Protein AF-A0A7S1TSF3-F1 (afdb_monomer)

pLDDT: mean 77.18, std 19.56, range [30.84, 97.25]

Nearest PDB structures (foldseek):
  5ao0-assembly1_A-2  TM=9.871E-01  e=3.836E-06  Homo sapiens
  5yhw-assembly2_C  TM=8.755E-01  e=1.649E-06  Sus scrofa
  5ao0-assembly1_B-2  TM=8.383E-01  e=2.959E-06  Homo sapiens
  4zwg-assembly2_D  TM=8.547E-01  e=5.308E-06  Homo sapiens
  8tdv-assembly1_A  TM=7.527E-01  e=4.094E-06  Homo sapiens

Solvent-accessible surface area (backbone atoms only — not comparable to full-atom values): 11912 Å² total; per-residue (Å²): 103,73,67,56,24,50,60,56,31,25,87,79,46,73,37,64,23,64,96,72,45,66,30,35,66,85,49,19,84,83,29,71,54,17,36,72,71,60,57,77,71,53,56,63,54,40,45,69,44,83,51,78,79,35,40,69,20,10,56,54,48,56,26,54,87,70,64,62,59,86,79,87,88,79,87,82,92,66,54,71,72,60,49,73,72,57,52,70,70,57,53,52,51,53,49,50,51,52,48,62,71,45,28,42,101,85,32,39,69,45,83,89,71,85,81,73,94,74,96,70,93,68,85,53,66,65,70,76,85,73,82,84,71,83,82,82,86,58,76,85,48,60,97,46,67,60,70,80,78,54,84,85,84,77,91,72,80,75,77,75,79,73,79,71,94,54,91,89,68,80,78,84,83,83,81,87,79,83,77,132

Sequence (180 aa):
MVCDALLLANDHLRIPGSGGAARRLSECADDMVAYSALGDWLIPRIEHAAEPELLPASRLLRRIPARDLYRFCGEVLLSPAAAATLKPKEVQRALRRIVDEVMDDRGEPSPKKQRLNGGGAAEAAAEEFILVGMPKINYGMKDKDPVKVTQPYSYNPRPEPKPNPNPNSDFFSVRALLRP

Foldseek 3Di:
DLVVLLVLCQVVDWFQFPPRHTHGPVCCVVGVRSVVRDDPVVLVVLLPDPDPSSVVSNVQSVCVVVVVDDDDDDDDDDDPVRVVPDDPVVVLVVVVVVQPVQADPQLAGDPPPPPDDDDDPPRRRNDPDDDPDDDQDDPVPRPDDVVVVDDDDDDDPDPDPDPDPDPPPDDDDDDDDDDD

Radius of gyration: 30.74 Å; Cα contacts (8 Å, |Δi|>4): 122; chains: 1; bounding box: 84×70×52 Å

Mean predicted aligned error: 13.97 Å

Organism: NCBI:txid124430

Structure (mmCIF, N/CA/C/O backbone):
data_AF-A0A7S1TSF3-F1
#
_entry.id   AF-A0A7S1TSF3-F1
#
loop_
_atom_site.group_PDB
_atom_site.id
_atom_site.type_symbol
_atom_site.label_atom_id
_atom_site.label_alt_id
_atom_site.label_comp_id
_atom_site.label_asym_id
_atom_site.label_entity_id
_atom_site.label_seq_id
_atom_site.pdbx_PDB_ins_code
_atom_site.Cartn_x
_atom_site.Cartn_y
_atom_site.Cartn_z
_atom_site.occupancy
_atom_site.B_iso_or_equiv
_atom_site.auth_seq_id
_atom_site.auth_comp_id
_atom_site.auth_asym_id
_atom_site.auth_atom_id
_atom_site.pdbx_PDB_model_num
ATOM 1 N N . MET A 1 1 ? -3.425 -9.270 -1.292 1.00 90.06 1 MET A N 1
ATOM 2 C CA . MET A 1 1 ? -3.801 -9.754 0.053 1.00 90.06 1 MET A CA 1
ATOM 3 C C . MET A 1 1 ? -3.997 -8.627 1.058 1.00 90.06 1 MET A C 1
ATOM 5 O O . MET A 1 1 ? -5.141 -8.299 1.308 1.0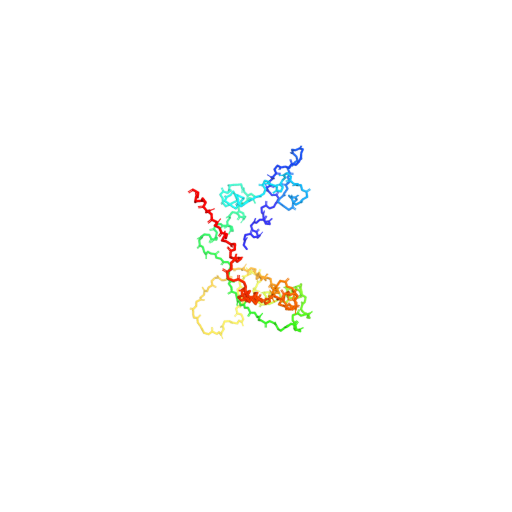0 90.06 1 MET A O 1
ATOM 9 N N . VAL A 1 2 ? -2.954 -7.990 1.618 1.00 94.31 2 VAL A N 1
ATOM 10 C CA . VAL A 1 2 ? -3.159 -6.931 2.643 1.00 94.31 2 VAL A CA 1
ATOM 11 C C . VAL A 1 2 ? -4.061 -5.802 2.131 1.00 94.31 2 VAL A C 1
ATOM 13 O O . VAL A 1 2 ? -5.014 -5.440 2.809 1.00 94.31 2 VAL A O 1
ATOM 16 N N . CYS A 1 3 ? -3.836 -5.309 0.908 1.00 93.19 3 CYS A N 1
ATOM 17 C CA . CYS A 1 3 ? -4.724 -4.320 0.287 1.00 93.19 3 CYS A CA 1
ATOM 18 C C . CYS A 1 3 ? -6.175 -4.815 0.173 1.00 93.19 3 CYS A C 1
ATOM 20 O O . CYS A 1 3 ? -7.084 -4.059 0.488 1.00 93.19 3 CYS A O 1
ATOM 22 N N . ASP A 1 4 ? -6.397 -6.075 -0.210 1.00 92.75 4 ASP A N 1
ATOM 23 C CA . ASP A 1 4 ? -7.743 -6.659 -0.328 1.00 92.75 4 ASP A CA 1
ATOM 24 C C . ASP A 1 4 ? -8.428 -6.741 1.040 1.00 92.75 4 ASP A C 1
ATOM 26 O O . ASP A 1 4 ? -9.599 -6.400 1.168 1.00 92.75 4 ASP A O 1
ATOM 30 N N . ALA A 1 5 ? -7.690 -7.123 2.089 1.00 95.19 5 ALA A N 1
ATOM 31 C CA . ALA A 1 5 ? -8.204 -7.115 3.456 1.00 95.19 5 ALA A CA 1
ATOM 32 C C . ALA A 1 5 ? -8.580 -5.697 3.913 1.00 95.19 5 ALA A C 1
ATOM 34 O O . ALA A 1 5 ? -9.638 -5.511 4.510 1.00 95.19 5 ALA A O 1
ATOM 35 N N . LEU A 1 6 ? -7.752 -4.692 3.610 1.00 96.06 6 LEU A N 1
ATOM 36 C CA . LEU A 1 6 ? -8.052 -3.293 3.928 1.00 96.06 6 LEU A CA 1
ATOM 37 C C . LEU A 1 6 ? -9.258 -2.768 3.136 1.00 96.06 6 LEU A C 1
ATOM 39 O O . LEU A 1 6 ? -10.070 -2.039 3.697 1.00 96.06 6 LEU A O 1
ATOM 43 N N . LEU A 1 7 ? -9.416 -3.168 1.869 1.00 95.44 7 LEU A N 1
ATOM 44 C CA . LEU A 1 7 ? -10.592 -2.842 1.056 1.00 95.44 7 LEU A CA 1
ATOM 45 C C . LEU A 1 7 ? -11.867 -3.457 1.645 1.00 95.44 7 LEU A C 1
ATOM 47 O O . LEU A 1 7 ? -12.859 -2.752 1.804 1.00 95.44 7 LEU A O 1
ATOM 51 N N . LEU A 1 8 ? -11.823 -4.735 2.032 1.00 95.38 8 LEU A N 1
ATOM 52 C CA . LEU A 1 8 ? -12.937 -5.419 2.697 1.00 95.38 8 LEU A CA 1
ATOM 53 C C . LEU A 1 8 ? -13.277 -4.787 4.056 1.00 95.38 8 LEU A C 1
ATOM 55 O O . LEU A 1 8 ? -14.441 -4.738 4.435 1.00 95.38 8 LEU A O 1
ATOM 59 N N . ALA A 1 9 ? -12.282 -4.283 4.788 1.00 96.38 9 ALA A N 1
ATOM 60 C CA . ALA A 1 9 ? -12.479 -3.648 6.092 1.00 96.38 9 ALA A CA 1
ATOM 61 C C . ALA A 1 9 ? -12.877 -2.160 6.017 1.00 96.38 9 ALA A C 1
ATOM 63 O O . ALA A 1 9 ? -13.295 -1.593 7.031 1.00 96.38 9 ALA A O 1
ATOM 64 N N . ASN A 1 10 ? -12.752 -1.518 4.848 1.00 96.56 10 ASN A N 1
ATOM 65 C CA . ASN A 1 10 ? -12.853 -0.063 4.684 1.00 96.56 10 ASN A CA 1
ATOM 66 C C . ASN A 1 10 ? -14.139 0.529 5.268 1.00 96.56 10 ASN A C 1
ATOM 68 O O . ASN A 1 10 ? -14.108 1.534 5.980 1.00 96.56 10 ASN A O 1
ATOM 72 N N . ASP A 1 11 ? -15.268 -0.112 4.980 1.00 94.31 11 ASP A N 1
ATOM 73 C CA . ASP A 1 11 ? -16.587 0.411 5.326 1.00 94.31 11 ASP A CA 1
ATOM 74 C C . ASP A 1 11 ? -16.986 0.124 6.776 1.00 94.31 11 ASP A C 1
ATOM 76 O O . ASP A 1 11 ? -17.881 0.794 7.306 1.00 94.31 11 ASP A O 1
ATOM 80 N N . HIS A 1 12 ? -16.278 -0.795 7.434 1.00 95.06 12 HIS A N 1
ATOM 81 C CA . HIS A 1 12 ? -16.591 -1.314 8.766 1.00 95.06 12 HIS A CA 1
ATOM 82 C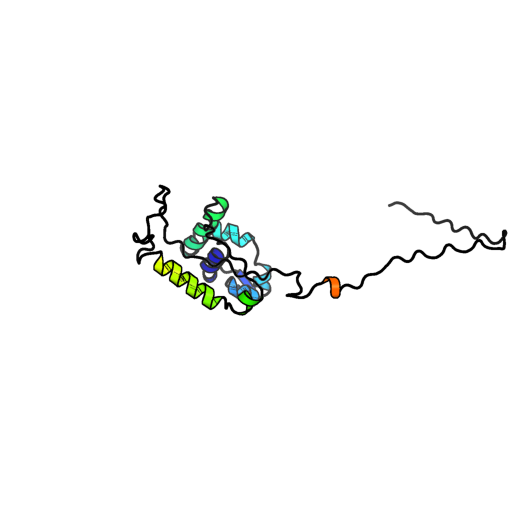 C . HIS A 1 12 ? -15.702 -0.729 9.864 1.00 95.06 12 HIS A C 1
ATOM 84 O O . HIS A 1 12 ? -16.117 -0.661 11.019 1.00 95.06 12 HIS A O 1
ATOM 90 N N . LEU A 1 13 ? -14.506 -0.246 9.520 1.00 93.00 13 LEU A N 1
ATOM 91 C CA . LEU A 1 13 ? -13.639 0.449 10.465 1.00 93.00 13 LEU A CA 1
ATOM 92 C C . LEU A 1 13 ? -13.940 1.947 10.530 1.00 93.00 13 LEU A C 1
ATOM 94 O O . LEU A 1 13 ? -14.325 2.595 9.552 1.00 93.00 13 LEU A O 1
ATOM 98 N N . ARG A 1 14 ? -13.779 2.496 11.733 1.00 94.25 14 ARG A N 1
ATOM 99 C CA . ARG A 1 14 ? -14.033 3.899 12.048 1.00 94.25 14 ARG A CA 1
ATOM 100 C C . ARG A 1 14 ? -12.855 4.451 12.835 1.00 94.25 14 ARG A C 1
ATOM 102 O O . ARG A 1 14 ? -12.568 3.975 13.930 1.00 94.25 14 ARG A O 1
ATOM 109 N N . ILE A 1 15 ? -12.181 5.440 12.259 1.00 94.94 15 ILE A N 1
ATOM 110 C CA . ILE A 1 15 ? -11.032 6.119 12.857 1.00 94.94 15 ILE A CA 1
ATOM 111 C C . ILE A 1 15 ? -11.494 7.489 13.361 1.00 94.94 15 ILE A C 1
ATOM 113 O O . ILE A 1 15 ? -12.110 8.226 12.586 1.00 94.94 15 ILE A O 1
ATOM 117 N N . PRO A 1 16 ? -11.250 7.847 14.633 1.00 94.56 16 PRO A N 1
ATOM 118 C CA . PRO A 1 16 ? -11.601 9.165 15.151 1.00 94.56 16 PRO A CA 1
ATOM 119 C C . PRO A 1 16 ? -10.902 10.274 14.361 1.00 94.56 16 PRO A C 1
ATOM 121 O O . PRO A 1 16 ? -9.683 10.256 14.212 1.00 94.56 16 PRO A O 1
ATOM 124 N N . GLY A 1 17 ? -11.678 11.231 13.861 1.00 95.31 17 GLY A N 1
ATOM 125 C CA . GLY A 1 17 ? -11.184 12.382 13.116 1.00 95.31 17 GLY A CA 1
ATOM 126 C C . GLY A 1 17 ? -11.428 13.707 13.829 1.00 95.31 17 GLY A C 1
ATOM 127 O O . GLY A 1 17 ? -11.761 13.780 15.018 1.00 95.31 17 GLY A O 1
ATOM 128 N N . SER A 1 18 ? -11.251 14.781 13.070 1.00 94.88 18 SER A N 1
ATOM 129 C CA . SER A 1 18 ? -11.459 16.151 13.522 1.00 94.88 18 SER A CA 1
ATOM 130 C C . SER A 1 18 ? -12.902 16.381 13.998 1.00 94.88 18 SER A C 1
ATOM 132 O O . SER A 1 18 ? -13.868 15.865 13.435 1.00 94.88 18 SER A O 1
ATOM 134 N N . GLY A 1 19 ? -13.063 17.124 15.098 1.00 91.56 19 GLY A N 1
ATOM 135 C CA . GLY A 1 19 ? -14.383 17.420 15.673 1.00 91.56 19 GLY A CA 1
ATOM 136 C C . GLY A 1 19 ? -15.160 16.196 16.182 1.00 91.56 19 GLY A C 1
ATOM 137 O O . GLY A 1 19 ? -16.367 16.295 16.380 1.00 91.56 19 GLY A O 1
ATOM 138 N N . GLY A 1 20 ? -14.500 15.046 16.373 1.00 88.88 20 GLY A N 1
ATOM 139 C CA . GLY A 1 20 ? -15.142 13.801 16.806 1.00 88.88 20 GLY A CA 1
ATOM 140 C C . GLY A 1 20 ? -15.848 13.029 15.686 1.00 88.88 20 GLY A C 1
ATOM 141 O O . GLY A 1 20 ? -16.446 11.988 15.953 1.00 88.88 20 GLY A O 1
ATOM 142 N N . ALA A 1 21 ? -15.770 13.496 14.435 1.00 92.62 21 ALA A N 1
ATOM 143 C CA . ALA A 1 21 ? -16.326 12.784 13.292 1.00 92.62 21 ALA A CA 1
ATOM 144 C C . ALA A 1 21 ? -15.453 11.572 12.945 1.00 92.62 21 ALA A C 1
ATOM 146 O O . ALA A 1 21 ? -14.259 11.706 12.683 1.00 92.62 21 ALA A O 1
ATOM 147 N N . ALA A 1 22 ? -16.041 10.378 12.932 1.00 94.31 22 ALA A N 1
ATOM 148 C CA . ALA A 1 22 ? -15.326 9.170 12.543 1.00 94.31 22 ALA A CA 1
ATOM 149 C C . ALA A 1 22 ? -15.193 9.056 11.015 1.00 94.31 22 ALA A C 1
ATOM 151 O O . ALA A 1 22 ? -16.148 9.322 10.287 1.00 94.31 22 ALA A O 1
ATOM 152 N N . ARG A 1 23 ? -14.028 8.605 10.542 1.00 96.00 23 ARG A N 1
ATOM 153 C CA . ARG A 1 23 ? -13.691 8.409 9.123 1.00 96.00 23 ARG A CA 1
ATOM 154 C C . ARG A 1 23 ? -13.513 6.932 8.780 1.00 96.00 23 ARG A C 1
ATOM 156 O O . ARG A 1 23 ? -13.077 6.147 9.626 1.00 96.00 23 ARG A O 1
ATOM 163 N N . ARG A 1 24 ? -13.837 6.556 7.541 1.00 96.12 24 ARG A N 1
ATOM 164 C CA . ARG A 1 24 ? -13.406 5.281 6.930 1.00 96.12 24 ARG A CA 1
ATOM 165 C C . ARG A 1 24 ? -11.911 5.318 6.616 1.00 96.12 24 ARG A C 1
ATOM 167 O O . ARG A 1 24 ? -11.339 6.400 6.511 1.00 96.12 24 ARG A O 1
ATOM 174 N N . LEU A 1 25 ? -11.296 4.154 6.382 1.00 95.06 25 LEU A N 1
ATOM 175 C CA . LEU A 1 25 ? -9.866 4.073 6.039 1.00 95.06 25 LEU A CA 1
ATOM 176 C C . LEU A 1 25 ? -9.523 4.931 4.810 1.00 95.06 25 LEU A C 1
ATOM 178 O O . LEU A 1 25 ? -8.556 5.687 4.833 1.00 95.06 25 LEU A O 1
ATOM 182 N N . SER A 1 26 ? -10.341 4.854 3.759 1.00 95.81 26 SER A N 1
ATOM 183 C CA . SER A 1 26 ? -10.161 5.623 2.523 1.00 95.81 26 SER A CA 1
ATOM 184 C C . SER A 1 26 ? -10.331 7.134 2.699 1.00 95.81 26 SER A C 1
ATOM 186 O O . SER A 1 26 ? -9.802 7.896 1.901 1.00 95.81 26 SER A O 1
ATOM 188 N N . GLU A 1 27 ? -11.069 7.565 3.723 1.00 96.12 27 GLU A N 1
ATOM 189 C CA . GLU A 1 27 ? -11.371 8.976 4.007 1.00 96.12 27 GLU A CA 1
ATOM 190 C C . GLU A 1 27 ? -10.343 9.608 4.956 1.00 96.12 27 GLU A C 1
ATOM 192 O O . GLU A 1 27 ? -10.320 10.825 5.125 1.00 96.12 27 GLU A O 1
ATO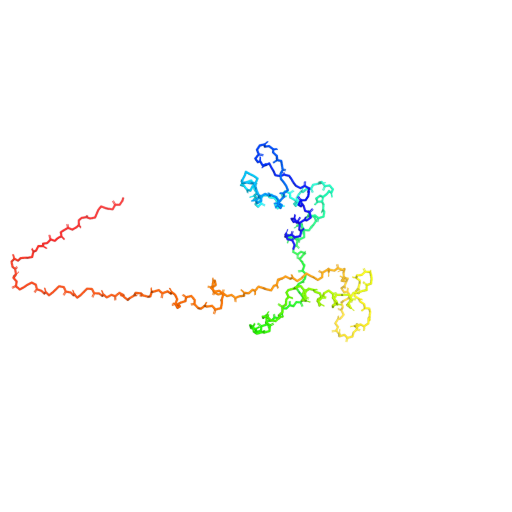M 197 N N . CYS A 1 28 ? -9.482 8.804 5.592 1.00 95.62 28 CYS A N 1
ATOM 198 C CA . CYS A 1 28 ? -8.454 9.310 6.500 1.00 95.62 28 CYS A CA 1
ATOM 199 C C . CYS A 1 28 ? -7.490 10.279 5.805 1.00 95.62 28 CYS A C 1
ATOM 201 O O . CYS A 1 28 ? -6.982 11.176 6.461 1.00 95.62 28 CYS A O 1
ATOM 203 N N . ALA A 1 29 ? -7.256 10.143 4.496 1.00 95.38 29 ALA A N 1
ATOM 204 C CA . ALA A 1 29 ? -6.397 11.062 3.745 1.00 95.38 29 ALA A CA 1
ATOM 205 C C . ALA A 1 29 ? -6.923 12.513 3.728 1.00 95.38 29 ALA A C 1
ATOM 207 O O . ALA A 1 29 ? -6.130 13.443 3.587 1.00 95.38 29 ALA A O 1
ATOM 208 N N . ASP A 1 30 ? -8.232 12.706 3.913 1.00 96.12 30 ASP A N 1
ATOM 209 C CA . ASP A 1 30 ? -8.883 14.019 3.896 1.00 96.12 30 ASP A CA 1
ATOM 210 C C . ASP A 1 30 ? -8.939 14.681 5.290 1.00 96.12 30 ASP A C 1
ATOM 212 O O . ASP A 1 30 ? -9.355 15.833 5.418 1.00 96.12 30 ASP A O 1
ATOM 216 N N . ASP A 1 31 ? -8.537 13.973 6.354 1.00 97.12 31 ASP A N 1
ATOM 217 C CA . ASP A 1 31 ? -8.596 14.441 7.742 1.00 97.12 31 ASP A CA 1
ATOM 218 C C . ASP A 1 31 ? -7.298 14.107 8.486 1.00 97.12 31 ASP A C 1
ATOM 220 O O . ASP A 1 31 ? -7.065 12.967 8.877 1.00 97.12 31 ASP A O 1
ATOM 224 N N . MET A 1 32 ? -6.465 15.118 8.748 1.00 96.88 32 MET A N 1
ATOM 225 C CA . MET A 1 32 ? -5.156 14.925 9.386 1.00 96.88 32 MET A CA 1
ATOM 226 C C . MET A 1 32 ? -5.226 14.330 10.799 1.00 96.88 32 MET A C 1
ATOM 228 O O . MET A 1 32 ? -4.283 13.654 11.217 1.00 96.88 32 MET A O 1
ATOM 232 N N . VAL A 1 33 ? -6.323 14.540 11.534 1.00 97.25 33 VAL A N 1
ATOM 233 C CA . VAL A 1 33 ? -6.505 13.929 12.859 1.00 97.25 33 VAL A CA 1
ATOM 234 C C . VAL A 1 33 ? -6.720 12.429 12.688 1.00 97.25 33 VAL A C 1
ATOM 236 O O . VAL A 1 33 ? -6.019 11.639 13.316 1.00 97.25 33 VAL A O 1
ATOM 239 N N . ALA A 1 34 ? -7.590 12.032 11.757 1.00 96.81 34 ALA A N 1
ATOM 240 C CA . ALA A 1 34 ? -7.795 10.621 11.442 1.00 96.81 34 ALA A CA 1
ATOM 241 C C . ALA A 1 34 ? -6.546 9.982 10.808 1.00 96.81 34 ALA A C 1
ATOM 243 O O . ALA A 1 34 ? -6.190 8.857 11.152 1.00 96.81 34 ALA A O 1
ATOM 244 N N . TYR A 1 35 ? -5.851 10.699 9.919 1.00 97.00 35 TYR A N 1
ATOM 245 C CA . TYR A 1 35 ? -4.634 10.230 9.255 1.00 97.00 35 TYR A CA 1
ATOM 246 C C . TYR A 1 35 ? -3.510 9.940 10.247 1.00 97.00 35 TYR A C 1
ATOM 248 O O . TYR A 1 35 ? -2.848 8.916 10.145 1.00 97.00 35 TYR A O 1
ATOM 256 N N . SER A 1 36 ? -3.310 10.813 11.237 1.00 96.31 36 SER A N 1
ATOM 257 C CA . SER A 1 36 ? -2.259 10.621 12.245 1.00 96.31 36 SER A CA 1
ATOM 258 C C . SER A 1 36 ? -2.521 9.437 13.184 1.00 96.31 36 SER A C 1
ATOM 260 O O . SER A 1 36 ? -1.575 8.880 13.736 1.00 96.31 36 SER A O 1
ATOM 262 N N . ALA A 1 37 ? -3.782 9.021 13.336 1.00 94.38 37 ALA A N 1
ATOM 263 C CA . ALA A 1 37 ? -4.157 7.809 14.062 1.00 94.38 37 ALA A CA 1
ATOM 264 C C . ALA A 1 37 ? -4.055 6.528 13.206 1.00 94.38 37 ALA A C 1
ATOM 266 O O . ALA A 1 37 ? -4.082 5.419 13.751 1.00 94.38 37 ALA A O 1
ATOM 267 N N . LEU A 1 38 ? -3.945 6.656 11.880 1.00 94.50 38 LEU A N 1
ATOM 268 C CA . LEU A 1 38 ? -3.820 5.530 10.960 1.00 94.50 38 LEU A CA 1
ATOM 269 C C . LEU A 1 38 ? -2.412 4.925 11.061 1.00 94.50 38 LEU A C 1
ATOM 271 O O . LEU A 1 38 ? -1.412 5.610 10.865 1.00 94.50 38 LEU A O 1
ATOM 275 N N . GLY A 1 39 ? -2.321 3.627 11.344 1.00 93.25 39 GLY A N 1
ATOM 276 C CA . GLY A 1 39 ? -1.033 2.944 11.430 1.00 93.25 39 GLY A CA 1
ATOM 277 C C . GLY A 1 39 ? -1.151 1.427 11.388 1.00 93.25 39 GLY A C 1
ATOM 278 O O . GLY A 1 39 ? -2.250 0.869 11.371 1.00 93.25 39 GLY A O 1
ATOM 279 N N . ASP A 1 40 ? 0.001 0.760 11.414 1.00 95.56 40 ASP A N 1
ATOM 280 C CA . ASP A 1 40 ? 0.112 -0.691 11.212 1.00 95.56 40 ASP A CA 1
ATOM 281 C C . ASP A 1 40 ? -0.617 -1.524 12.275 1.00 95.56 40 ASP A C 1
ATOM 283 O O . ASP A 1 40 ? -0.947 -2.683 12.029 1.00 95.56 40 ASP A O 1
ATOM 287 N N . TRP A 1 41 ? -0.954 -0.927 13.425 1.00 95.19 41 TRP A N 1
ATOM 288 C CA . TRP A 1 41 ? -1.796 -1.533 14.464 1.00 95.19 41 TRP A CA 1
ATOM 289 C C . TRP A 1 41 ? -3.166 -2.000 13.938 1.00 95.19 41 TRP A C 1
ATOM 291 O O . TRP A 1 41 ? -3.794 -2.881 14.530 1.00 95.19 41 TRP A O 1
ATOM 301 N N . LEU A 1 42 ? -3.623 -1.451 12.809 1.00 94.62 42 LEU A N 1
ATOM 302 C CA . LEU A 1 42 ? -4.852 -1.870 12.142 1.00 94.62 42 LEU A CA 1
ATOM 303 C C . LEU A 1 42 ? -4.803 -3.314 11.647 1.00 94.62 42 LEU A C 1
ATOM 305 O O . LEU A 1 42 ? -5.827 -3.992 11.675 1.00 94.62 42 LEU A O 1
ATOM 309 N N . ILE A 1 43 ? -3.634 -3.803 11.226 1.00 96.00 43 ILE A N 1
ATOM 310 C CA . ILE A 1 43 ? -3.485 -5.171 10.721 1.00 96.00 43 ILE A CA 1
ATOM 311 C C . ILE A 1 43 ? -3.863 -6.196 11.804 1.00 96.00 43 ILE A C 1
ATOM 313 O O . ILE A 1 43 ? -4.825 -6.934 11.578 1.00 96.00 43 ILE A O 1
ATOM 317 N N . PRO A 1 44 ? -3.225 -6.226 12.994 1.00 95.94 44 PRO A N 1
ATOM 318 C CA . PRO A 1 44 ? -3.616 -7.164 14.045 1.00 95.94 44 PRO A CA 1
ATOM 319 C C . PRO A 1 44 ? -5.038 -6.901 14.570 1.00 95.94 44 PRO A C 1
ATOM 321 O O . PRO A 1 44 ? -5.735 -7.839 14.958 1.00 95.94 44 PRO A O 1
ATOM 324 N N . ARG A 1 45 ? -5.527 -5.651 14.535 1.00 95.69 45 ARG A N 1
ATOM 325 C CA . ARG A 1 45 ? -6.918 -5.331 14.902 1.00 95.69 45 ARG A CA 1
ATOM 326 C C . ARG A 1 45 ? -7.944 -6.002 13.981 1.00 95.69 45 ARG A C 1
ATOM 328 O O . ARG A 1 45 ? -8.976 -6.460 14.474 1.00 95.69 45 ARG A O 1
ATOM 335 N N . ILE A 1 46 ? -7.687 -6.030 12.673 1.00 97.00 46 ILE A N 1
ATOM 336 C CA . ILE A 1 46 ? -8.536 -6.715 11.685 1.00 97.00 46 ILE A CA 1
ATOM 337 C C . ILE A 1 46 ? -8.329 -8.230 11.779 1.00 97.00 46 ILE A C 1
ATOM 339 O O . ILE A 1 46 ? -9.291 -8.991 11.753 1.00 97.00 46 ILE A O 1
ATOM 343 N N . GLU A 1 47 ? -7.088 -8.690 11.927 1.00 96.94 47 GLU A N 1
ATOM 344 C CA . GLU A 1 47 ? -6.754 -10.115 12.021 1.00 96.94 47 GLU A CA 1
ATOM 345 C C . GLU A 1 47 ? -7.485 -10.812 13.183 1.00 96.94 47 GLU A C 1
ATOM 347 O O . GLU A 1 47 ? -8.023 -11.917 13.025 1.00 96.94 47 GLU A O 1
ATOM 352 N N . HIS A 1 48 ? -7.576 -10.147 14.336 1.00 95.94 48 HIS A N 1
ATOM 353 C CA . HIS A 1 48 ? -8.238 -10.658 15.540 1.00 95.94 48 HIS A CA 1
ATOM 354 C C . HIS A 1 48 ? -9.684 -10.173 15.720 1.00 95.94 48 HIS A C 1
ATOM 356 O O . HIS A 1 48 ? -10.277 -10.414 16.770 1.00 95.94 48 HIS A O 1
ATOM 362 N N . ALA A 1 49 ? -10.266 -9.524 14.709 1.00 94.62 49 ALA A N 1
ATOM 363 C CA . ALA A 1 49 ? -11.664 -9.110 14.724 1.00 94.62 49 ALA A CA 1
ATOM 364 C C . ALA A 1 49 ? -12.612 -10.312 14.905 1.00 94.62 49 ALA A C 1
ATOM 366 O O . ALA A 1 49 ? -12.392 -11.392 14.345 1.00 94.62 49 ALA A O 1
ATOM 367 N N . ALA A 1 50 ? -13.671 -10.105 15.686 1.00 93.19 50 ALA A N 1
ATOM 368 C CA . ALA A 1 50 ? -14.761 -11.066 15.884 1.00 93.19 50 ALA A CA 1
ATOM 369 C C . ALA A 1 50 ? -16.070 -10.589 15.230 1.00 93.19 50 ALA A C 1
ATOM 371 O O . ALA A 1 50 ? -17.036 -11.347 15.148 1.00 93.19 50 ALA A O 1
ATOM 372 N N . GLU A 1 51 ? -16.096 -9.340 14.765 1.00 95.81 51 GLU A N 1
ATOM 373 C CA . GLU A 1 51 ? -17.230 -8.715 14.100 1.00 95.81 51 GLU A CA 1
ATOM 374 C C . GLU A 1 51 ? -17.540 -9.433 12.773 1.00 95.81 51 GLU A C 1
ATOM 376 O O . GLU A 1 51 ? -16.626 -9.595 11.953 1.00 95.81 51 GLU A O 1
ATOM 381 N N . PRO A 1 52 ? -18.800 -9.856 12.528 1.00 96.06 52 PRO A N 1
ATOM 382 C CA . PRO A 1 52 ? -19.190 -10.578 11.315 1.00 96.06 52 PRO A CA 1
ATOM 383 C C . PRO A 1 52 ? -18.766 -9.885 10.018 1.00 96.06 52 PRO A C 1
ATOM 385 O O . PRO A 1 52 ? -18.346 -10.543 9.067 1.00 96.06 52 PRO A O 1
ATOM 388 N N . GLU A 1 53 ? -18.828 -8.557 9.999 1.00 95.94 53 GLU A N 1
ATOM 389 C CA . GLU A 1 53 ? -18.501 -7.717 8.852 1.00 95.94 53 GLU A CA 1
ATOM 390 C C . GLU A 1 53 ? -17.000 -7.703 8.536 1.00 95.94 53 GLU A C 1
ATOM 392 O O . GLU A 1 53 ? -16.600 -7.543 7.385 1.00 95.94 53 GLU A O 1
ATOM 397 N N . LEU A 1 54 ? -16.151 -7.916 9.546 1.00 96.56 54 LEU A N 1
ATOM 398 C CA . LEU A 1 54 ? -14.697 -7.971 9.394 1.00 96.56 54 LEU A CA 1
ATOM 399 C C . LEU A 1 54 ? -14.175 -9.393 9.176 1.00 96.56 54 LEU A C 1
ATOM 401 O O . LEU A 1 54 ? -13.001 -9.555 8.840 1.00 96.56 54 LEU A O 1
ATOM 405 N N . LEU A 1 55 ? -15.013 -10.428 9.310 1.00 95.81 55 LEU A N 1
ATOM 406 C CA . LEU A 1 55 ? -14.596 -11.819 9.106 1.00 95.81 55 LEU A CA 1
ATOM 407 C C . LEU A 1 55 ? -13.949 -12.076 7.734 1.00 95.81 55 LEU A C 1
ATOM 409 O O . LEU A 1 55 ? -12.944 -12.792 7.710 1.00 95.81 55 LEU A O 1
ATOM 413 N N . PRO A 1 56 ? -14.439 -11.526 6.603 1.00 94.94 56 PRO A N 1
ATOM 414 C CA . PRO A 1 56 ? -13.776 -11.708 5.312 1.00 94.94 56 PRO A CA 1
ATOM 415 C C . PRO A 1 56 ? -12.340 -11.165 5.309 1.00 94.94 56 PRO A C 1
ATOM 417 O O . PRO A 1 56 ? -11.414 -11.868 4.903 1.00 94.94 56 PRO A O 1
ATOM 420 N N . ALA A 1 57 ? -12.137 -9.953 5.835 1.00 96.69 57 ALA A N 1
ATOM 421 C CA . ALA A 1 57 ? -10.820 -9.331 5.946 1.00 96.69 57 ALA A CA 1
ATOM 422 C C . ALA A 1 57 ? -9.908 -10.090 6.929 1.00 96.69 57 ALA A C 1
ATOM 424 O O . ALA A 1 57 ? -8.751 -10.372 6.617 1.00 96.69 57 ALA A O 1
ATOM 425 N N . SER A 1 58 ? -10.448 -10.487 8.085 1.00 96.69 58 SER A N 1
ATOM 426 C CA . SER A 1 58 ? -9.754 -11.268 9.116 1.00 96.69 58 SER A CA 1
ATOM 427 C C . SER A 1 58 ? -9.243 -12.604 8.574 1.00 96.69 58 SER A C 1
ATOM 429 O O . SER A 1 58 ? -8.062 -12.921 8.722 1.00 96.69 58 SER A O 1
ATOM 431 N N . ARG A 1 59 ? -10.099 -13.374 7.885 1.00 95.75 59 ARG A N 1
ATOM 432 C CA . ARG A 1 59 ? -9.714 -14.653 7.262 1.00 95.75 59 ARG A CA 1
ATOM 433 C C . ARG A 1 59 ? -8.563 -14.464 6.285 1.00 95.75 59 ARG A C 1
ATOM 435 O O . ARG A 1 59 ? -7.624 -15.252 6.296 1.00 95.75 59 ARG A O 1
ATOM 442 N N . LEU A 1 60 ? -8.618 -13.409 5.477 1.00 94.50 60 LEU A N 1
ATOM 443 C CA . LEU A 1 60 ? -7.599 -13.124 4.477 1.00 94.50 60 LEU A CA 1
ATOM 444 C C . LEU A 1 60 ? -6.249 -12.751 5.104 1.00 94.50 60 LEU A C 1
ATOM 446 O O . LEU A 1 60 ? -5.212 -13.198 4.618 1.00 94.50 60 LEU A O 1
ATOM 450 N N . LEU A 1 61 ? -6.248 -11.999 6.210 1.00 96.44 61 LEU A N 1
ATOM 451 C CA . LEU A 1 61 ? -5.024 -11.695 6.955 1.00 96.44 61 LEU A CA 1
ATOM 452 C C . LEU A 1 61 ? -4.436 -12.930 7.643 1.00 96.44 61 LEU A C 1
ATOM 454 O O . LEU A 1 61 ? -3.228 -13.122 7.563 1.00 96.44 61 LEU A O 1
ATOM 458 N N . ARG A 1 62 ? -5.260 -13.813 8.226 1.00 96.12 62 ARG A N 1
ATOM 459 C CA . ARG A 1 62 ? -4.797 -15.052 8.891 1.00 96.12 62 ARG A CA 1
ATOM 460 C C . ARG A 1 62 ? -4.117 -16.048 7.949 1.00 96.12 62 ARG A C 1
ATOM 462 O O . ARG A 1 62 ? -3.294 -16.847 8.392 1.00 96.12 62 ARG A O 1
ATOM 469 N N . ARG A 1 63 ? -4.414 -15.987 6.649 1.00 95.44 63 ARG A N 1
ATOM 470 C CA . ARG A 1 63 ? -3.715 -16.778 5.624 1.00 95.44 63 ARG A CA 1
ATOM 471 C C . ARG A 1 63 ? -2.234 -16.395 5.488 1.00 95.44 63 ARG A C 1
ATOM 473 O O . ARG A 1 63 ? -1.395 -17.253 5.227 1.00 95.44 63 ARG A O 1
ATOM 480 N N . ILE A 1 64 ? -1.892 -15.122 5.711 1.00 94.75 64 ILE A N 1
ATOM 481 C CA . ILE A 1 64 ? -0.532 -14.589 5.533 1.00 94.75 64 ILE A CA 1
ATOM 482 C C . ILE A 1 64 ? 0.493 -15.249 6.476 1.00 94.75 64 ILE A C 1
ATOM 484 O O . ILE A 1 64 ? 1.483 -15.782 5.962 1.00 94.75 64 ILE A O 1
ATOM 488 N N . PRO A 1 65 ? 0.307 -15.267 7.815 1.00 93.75 65 PRO A N 1
ATOM 489 C CA . PRO A 1 65 ? 1.248 -15.931 8.717 1.00 93.75 65 PRO A CA 1
ATOM 490 C C . PRO A 1 65 ? 1.282 -17.450 8.509 1.00 93.75 65 PRO A C 1
ATOM 492 O O . PRO A 1 65 ? 2.338 -18.056 8.672 1.00 93.75 65 PRO A O 1
ATOM 495 N N . ALA A 1 66 ? 0.176 -18.057 8.061 1.00 94.88 66 ALA A N 1
ATOM 496 C CA . ALA A 1 66 ? 0.117 -19.468 7.671 1.00 94.88 66 ALA A CA 1
ATOM 497 C C . ALA A 1 66 ? 0.812 -19.773 6.327 1.00 94.88 66 ALA A C 1
ATOM 499 O O . ALA A 1 66 ? 0.883 -20.933 5.928 1.00 94.88 66 ALA A O 1
ATOM 500 N N . ARG A 1 67 ? 1.326 -18.748 5.626 1.00 93.94 67 ARG A N 1
ATOM 501 C CA . ARG A 1 67 ? 1.921 -18.841 4.279 1.00 93.94 67 ARG A CA 1
ATOM 502 C C . ARG A 1 67 ? 0.987 -19.429 3.215 1.00 93.94 67 ARG A C 1
ATOM 504 O O . ARG A 1 67 ? 1.455 -19.835 2.154 1.00 93.94 67 ARG A O 1
ATOM 511 N N . ASP A 1 68 ? -0.321 -19.374 3.446 1.00 92.00 68 ASP A N 1
ATOM 512 C CA . ASP A 1 68 ? -1.353 -19.650 2.446 1.00 92.00 68 ASP A CA 1
ATOM 513 C C . ASP A 1 68 ? -1.569 -18.399 1.574 1.00 92.00 68 ASP A C 1
ATOM 515 O O . ASP A 1 68 ? -2.544 -17.661 1.692 1.00 92.00 68 ASP A O 1
ATOM 519 N N . LEU A 1 69 ? -0.567 -18.085 0.756 1.00 89.19 69 LEU A N 1
ATOM 520 C CA . LEU A 1 69 ? -0.554 -16.891 -0.085 1.00 89.19 69 LEU A CA 1
ATOM 521 C C . LEU A 1 69 ? -1.195 -17.168 -1.447 1.00 89.19 69 LEU A C 1
ATOM 523 O O . LEU A 1 69 ? -1.200 -18.303 -1.921 1.00 89.19 69 LEU A O 1
ATOM 527 N N . TYR A 1 70 ? -1.641 -16.106 -2.122 1.00 86.44 70 TYR A N 1
ATOM 528 C CA . TYR A 1 70 ? -1.982 -16.192 -3.544 1.00 86.44 70 TYR A CA 1
ATOM 529 C C . TYR A 1 70 ? -0.824 -16.791 -4.342 1.00 86.44 70 TYR A C 1
ATOM 531 O O . TYR A 1 70 ? 0.343 -16.434 -4.139 1.00 86.44 70 TYR A O 1
ATOM 539 N N . ARG A 1 71 ? -1.151 -17.691 -5.270 1.00 81.88 71 ARG A N 1
ATOM 540 C CA . ARG A 1 71 ? -0.141 -18.401 -6.055 1.00 81.88 71 ARG A CA 1
ATOM 541 C C . ARG A 1 71 ? 0.403 -17.525 -7.177 1.00 81.88 71 ARG A C 1
ATOM 543 O O . ARG A 1 71 ? -0.336 -16.955 -7.977 1.00 81.88 71 ARG A O 1
ATOM 550 N N . PHE A 1 72 ? 1.726 -17.461 -7.273 1.00 82.38 72 PHE A N 1
ATOM 551 C CA . PHE A 1 72 ? 2.390 -16.826 -8.404 1.00 82.38 72 PHE A CA 1
ATOM 552 C C . PHE A 1 72 ? 2.239 -17.695 -9.660 1.00 82.38 72 PHE A C 1
ATOM 554 O O . PHE A 1 72 ? 2.680 -18.842 -9.677 1.00 82.38 72 PHE A O 1
ATOM 561 N N . CYS A 1 73 ? 1.626 -17.139 -10.706 1.00 78.94 73 CYS A N 1
ATOM 562 C CA . CYS A 1 73 ? 1.363 -17.861 -11.955 1.00 78.94 73 CYS A CA 1
ATOM 563 C C . CYS A 1 73 ? 2.415 -17.604 -13.049 1.00 78.94 73 CYS A C 1
ATOM 565 O O . CYS A 1 73 ? 2.581 -18.434 -13.939 1.00 78.94 73 CYS A O 1
ATOM 567 N N . GLY A 1 74 ? 3.123 -16.471 -13.008 1.00 79.12 74 GLY A N 1
ATOM 568 C CA . GLY A 1 74 ? 4.141 -16.123 -14.000 1.00 79.12 74 GLY A CA 1
ATOM 569 C C . GLY A 1 74 ? 4.444 -14.627 -14.072 1.00 79.12 74 GLY A C 1
ATOM 570 O O . GLY A 1 74 ? 3.726 -13.800 -13.513 1.00 79.12 74 GLY A O 1
ATOM 571 N N . GLU A 1 75 ? 5.515 -14.290 -14.787 1.00 84.75 75 GLU A N 1
ATOM 572 C CA . GLU A 1 75 ? 5.970 -12.923 -15.056 1.00 84.75 75 GLU A CA 1
ATOM 573 C C . GLU A 1 75 ? 6.405 -12.813 -16.523 1.00 84.75 75 GLU A C 1
ATOM 575 O O . GLU A 1 75 ? 6.913 -13.771 -17.108 1.00 84.75 75 GLU A O 1
ATOM 580 N N . VAL A 1 76 ? 6.211 -11.634 -17.119 1.00 80.56 76 VAL A N 1
ATOM 581 C CA . VAL A 1 76 ? 6.714 -11.307 -18.456 1.00 80.56 76 VAL A CA 1
ATOM 582 C C . VAL A 1 76 ? 7.432 -9.966 -18.401 1.00 80.56 76 VAL A C 1
ATOM 584 O O . VAL A 1 76 ? 6.852 -8.955 -18.006 1.00 80.56 76 VAL A O 1
ATOM 587 N N . LEU A 1 77 ? 8.683 -9.949 -18.857 1.00 81.38 7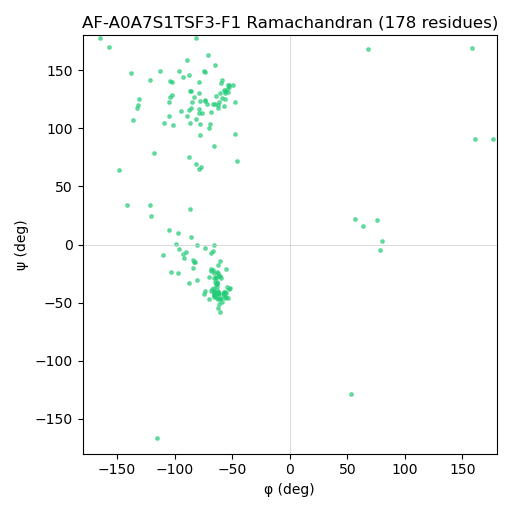7 LEU A N 1
ATOM 588 C CA . LEU A 1 77 ? 9.438 -8.717 -19.052 1.00 81.38 77 LEU A CA 1
ATOM 589 C C . LEU A 1 77 ? 9.106 -8.125 -20.420 1.00 81.38 77 LEU A C 1
ATOM 591 O O . LEU A 1 77 ? 9.276 -8.765 -21.457 1.00 81.38 77 LEU A O 1
ATOM 595 N N . LEU A 1 78 ? 8.637 -6.882 -20.418 1.00 79.88 78 LEU A N 1
ATOM 596 C CA . LEU A 1 78 ? 8.285 -6.153 -21.629 1.00 79.88 78 LEU A CA 1
ATOM 597 C C . LEU A 1 78 ? 9.386 -5.154 -21.972 1.00 79.88 78 LEU A C 1
ATOM 599 O O . LEU A 1 78 ? 9.913 -4.464 -21.098 1.00 79.88 78 LEU A O 1
ATOM 603 N N . SER A 1 79 ? 9.696 -5.025 -23.262 1.00 81.44 79 SER A N 1
ATOM 604 C CA . SER A 1 79 ? 10.529 -3.916 -23.724 1.00 81.44 79 SER A CA 1
ATOM 605 C C . SER A 1 79 ? 9.802 -2.579 -23.496 1.00 81.44 79 SER A C 1
ATOM 607 O O . SER A 1 79 ? 8.567 -2.548 -23.504 1.00 81.44 79 SER A O 1
ATOM 609 N N . PRO A 1 80 ? 10.520 -1.448 -23.352 1.00 77.06 80 PRO A N 1
ATOM 610 C CA . PRO A 1 80 ? 9.887 -0.141 -23.165 1.00 77.06 80 PRO A CA 1
ATOM 611 C C . PRO A 1 80 ? 8.875 0.210 -24.265 1.00 77.06 80 PRO A C 1
ATOM 613 O O . PRO A 1 80 ? 7.821 0.771 -23.975 1.00 77.06 80 PRO A O 1
ATOM 616 N N . ALA A 1 81 ? 9.162 -0.171 -25.515 1.00 80.19 81 ALA A N 1
ATOM 617 C CA . ALA A 1 81 ? 8.262 0.043 -26.646 1.00 80.19 81 ALA A CA 1
ATOM 618 C C . ALA A 1 81 ? 6.965 -0.775 -26.518 1.00 80.19 81 ALA A C 1
ATOM 620 O O . ALA A 1 81 ? 5.879 -0.228 -26.698 1.00 80.19 81 ALA A O 1
ATOM 621 N N . ALA A 1 82 ? 7.061 -2.057 -26.144 1.00 77.12 82 ALA A N 1
ATOM 622 C CA . ALA A 1 82 ? 5.891 -2.903 -25.914 1.00 77.12 82 ALA A CA 1
ATOM 623 C C . ALA A 1 82 ? 5.071 -2.411 -24.707 1.00 77.12 82 ALA A C 1
ATOM 625 O O . ALA A 1 82 ? 3.849 -2.288 -24.784 1.00 77.12 82 ALA A O 1
ATOM 626 N N . ALA A 1 83 ? 5.743 -2.046 -23.612 1.00 74.94 83 ALA A N 1
ATOM 627 C CA . ALA A 1 83 ? 5.100 -1.530 -22.407 1.00 74.94 83 ALA A CA 1
ATOM 628 C C . ALA A 1 83 ? 4.370 -0.197 -22.649 1.00 74.94 83 ALA A C 1
ATOM 630 O O . ALA A 1 83 ? 3.292 0.007 -22.100 1.00 74.94 83 ALA A O 1
ATOM 631 N N . ALA A 1 84 ? 4.904 0.688 -23.499 1.00 74.81 84 ALA A N 1
ATOM 632 C CA . ALA A 1 84 ? 4.266 1.965 -23.829 1.00 74.81 84 ALA A CA 1
ATOM 633 C C . ALA A 1 84 ? 2.916 1.801 -24.551 1.00 74.81 84 ALA A C 1
ATOM 635 O O . ALA A 1 84 ? 2.044 2.660 -24.431 1.00 74.81 84 ALA A O 1
ATOM 636 N N . THR A 1 85 ? 2.736 0.702 -25.288 1.00 78.44 85 THR A N 1
ATOM 637 C CA . THR A 1 85 ? 1.479 0.401 -25.991 1.00 78.44 85 THR A CA 1
ATOM 638 C C . THR A 1 85 ? 0.432 -0.279 -25.112 1.00 78.44 85 THR A C 1
ATOM 640 O O . THR A 1 85 ? -0.756 -0.225 -25.424 1.00 78.44 85 THR A O 1
ATOM 643 N N . LEU A 1 86 ? 0.845 -0.894 -24.002 1.00 76.38 86 LEU A N 1
ATOM 644 C CA . LEU A 1 86 ? -0.034 -1.683 -23.146 1.00 76.38 86 LEU A CA 1
ATOM 645 C C . LEU A 1 86 ? -0.711 -0.798 -22.103 1.00 76.38 86 LEU A C 1
ATOM 647 O O . LEU A 1 86 ? -0.072 -0.248 -21.206 1.00 76.38 86 LEU A O 1
ATOM 651 N N . LYS A 1 87 ? -2.040 -0.695 -22.177 1.00 78.31 87 LYS A N 1
ATOM 652 C CA . LYS A 1 87 ? -2.825 -0.051 -21.120 1.00 78.31 87 LYS A CA 1
ATOM 653 C C . LYS A 1 87 ? -3.151 -1.076 -20.029 1.00 78.31 87 LYS A C 1
ATOM 655 O O . LYS A 1 87 ? -3.707 -2.126 -20.354 1.00 78.31 87 LYS A O 1
ATOM 660 N N . PRO A 1 88 ? -2.945 -0.767 -18.734 1.00 74.25 88 PRO A N 1
ATOM 661 C CA . PRO A 1 88 ? -3.218 -1.710 -17.644 1.00 74.25 88 PRO A CA 1
ATOM 662 C C . PRO A 1 88 ? -4.635 -2.307 -17.669 1.00 74.25 88 PRO A C 1
ATOM 664 O O . PRO A 1 88 ? -4.809 -3.502 -17.450 1.00 74.25 88 PRO A O 1
ATOM 667 N N . LYS A 1 89 ? -5.649 -1.504 -18.026 1.00 76.31 89 LYS A N 1
ATOM 668 C CA . LYS A 1 89 ? -7.047 -1.961 -18.158 1.00 76.31 89 LYS A CA 1
ATOM 669 C C . LYS A 1 89 ? -7.249 -2.992 -19.274 1.00 76.31 89 LYS A C 1
ATOM 671 O O . LYS A 1 89 ? -8.114 -3.856 -19.163 1.00 76.31 89 LYS A O 1
ATOM 676 N N . GLU A 1 90 ? -6.495 -2.885 -20.365 1.00 79.75 90 GLU A N 1
ATOM 677 C CA . GLU A 1 90 ? -6.571 -3.829 -21.486 1.00 79.75 90 GLU A CA 1
ATOM 678 C C . GLU A 1 90 ? -5.918 -5.159 -21.108 1.00 79.75 90 GLU A C 1
ATOM 680 O O . GLU A 1 90 ? -6.495 -6.209 -21.379 1.00 79.75 90 GLU A O 1
ATOM 685 N N . VAL A 1 91 ? -4.790 -5.112 -20.391 1.00 76.62 91 VAL A N 1
ATOM 686 C CA . VAL A 1 91 ? -4.131 -6.303 -19.833 1.00 76.62 91 VAL A CA 1
ATOM 687 C C . VAL A 1 91 ? -5.042 -7.004 -18.828 1.00 76.62 91 VAL A C 1
ATOM 689 O O . VAL A 1 91 ? -5.250 -8.208 -18.936 1.00 76.62 91 VAL A O 1
ATOM 692 N N . GLN A 1 92 ? -5.661 -6.259 -17.906 1.00 73.56 92 GLN A N 1
ATOM 693 C CA . GLN A 1 92 ? -6.643 -6.811 -16.964 1.00 73.56 92 GLN A CA 1
ATOM 694 C C . GLN A 1 92 ? -7.812 -7.489 -17.687 1.00 73.56 92 GLN A C 1
ATOM 696 O O . GLN A 1 92 ? -8.213 -8.588 -17.318 1.00 73.56 92 GLN A O 1
ATOM 701 N N . ARG A 1 93 ? -8.338 -6.871 -18.753 1.00 77.62 93 ARG A N 1
ATOM 702 C CA . ARG A 1 93 ? -9.415 -7.463 -19.558 1.00 77.62 93 ARG A CA 1
ATOM 703 C C . ARG A 1 93 ? -8.963 -8.732 -20.281 1.00 77.62 93 ARG A C 1
ATOM 705 O O . ARG A 1 93 ? -9.731 -9.684 -20.348 1.00 77.62 93 ARG A O 1
ATOM 712 N N . ALA A 1 94 ? -7.755 -8.737 -20.841 1.00 77.69 94 ALA A N 1
ATOM 713 C CA . ALA A 1 94 ? -7.198 -9.904 -21.517 1.00 77.69 94 ALA A CA 1
ATOM 714 C C . ALA A 1 94 ? -6.975 -11.062 -20.536 1.00 77.69 94 ALA A C 1
ATOM 716 O O . ALA A 1 94 ? -7.377 -12.181 -20.829 1.00 77.69 94 ALA A O 1
ATOM 717 N N . LEU A 1 95 ? -6.429 -10.781 -19.351 1.00 73.12 95 LEU A N 1
ATOM 718 C CA . LEU A 1 95 ? -6.278 -11.773 -18.290 1.00 73.12 95 LEU A CA 1
ATOM 719 C C . LEU A 1 95 ? -7.624 -12.329 -17.856 1.00 73.12 95 LEU A C 1
ATOM 721 O O . LEU A 1 95 ? -7.766 -13.542 -17.819 1.00 73.12 95 LEU A O 1
ATOM 725 N N . ARG A 1 96 ? -8.629 -11.473 -17.627 1.00 72.44 96 ARG A N 1
ATOM 726 C CA . ARG A 1 96 ? -9.979 -11.920 -17.264 1.00 72.44 96 ARG A CA 1
ATOM 727 C C . ARG A 1 96 ? -10.563 -12.891 -18.289 1.00 72.44 96 ARG A C 1
ATOM 729 O O . ARG A 1 96 ? -11.116 -13.902 -17.894 1.00 72.44 96 ARG A O 1
ATOM 736 N N . ARG A 1 97 ? -10.358 -12.644 -19.588 1.00 75.00 97 ARG A N 1
ATOM 737 C CA . ARG A 1 97 ? -10.759 -13.591 -20.645 1.00 75.00 97 ARG A CA 1
ATOM 738 C C . ARG A 1 97 ? -10.029 -14.926 -20.543 1.00 75.00 97 ARG A C 1
ATOM 740 O O . ARG A 1 97 ? -10.659 -15.955 -20.706 1.00 75.00 97 ARG A O 1
ATOM 747 N N . ILE A 1 98 ? -8.725 -14.914 -20.263 1.00 71.69 98 ILE A N 1
ATOM 748 C CA . ILE A 1 98 ? -7.951 -16.148 -20.064 1.00 71.69 98 ILE A CA 1
ATOM 749 C C . ILE A 1 98 ? -8.489 -16.919 -18.852 1.00 71.69 98 ILE A C 1
ATOM 751 O O . ILE A 1 98 ? -8.607 -18.136 -18.924 1.00 71.69 98 ILE A O 1
ATOM 755 N N . VAL A 1 99 ? -8.860 -16.229 -17.766 1.00 66.12 99 VAL A N 1
ATOM 756 C CA . VAL A 1 99 ? -9.515 -16.867 -16.613 1.00 66.12 99 VAL A CA 1
ATOM 757 C C . VAL A 1 99 ? -10.840 -17.490 -17.023 1.00 66.12 99 VAL A C 1
ATOM 759 O O . VAL A 1 99 ? -11.034 -18.672 -16.773 1.00 66.12 99 VAL A O 1
ATOM 762 N N . ASP A 1 100 ? -11.705 -16.721 -17.687 1.00 67.19 100 ASP A N 1
ATOM 763 C CA . ASP A 1 100 ? -13.024 -17.169 -18.146 1.00 67.19 100 ASP A CA 1
ATOM 764 C C . ASP A 1 100 ? -12.912 -18.349 -19.145 1.00 67.19 100 ASP A C 1
ATOM 766 O O . ASP A 1 100 ? -13.819 -19.164 -19.258 1.00 67.19 100 ASP A O 1
ATOM 770 N N . GLU A 1 101 ? -11.802 -18.466 -19.885 1.00 68.00 101 GLU A N 1
ATOM 771 C CA . GLU A 1 101 ? -11.521 -19.600 -20.782 1.00 68.00 101 GLU A CA 1
ATOM 772 C C . GLU A 1 101 ? -10.979 -20.841 -20.054 1.00 68.00 101 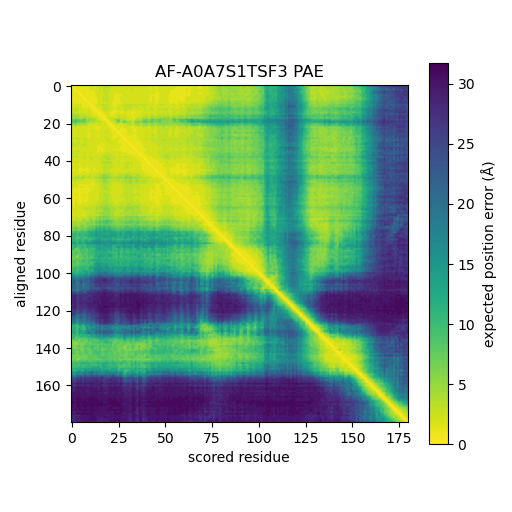GLU A C 1
ATOM 774 O O . GLU A 1 101 ? -11.155 -21.969 -20.527 1.00 68.00 101 GLU A O 1
ATOM 779 N N . VAL A 1 102 ? -10.257 -20.645 -18.950 1.00 64.38 102 VAL A N 1
ATOM 780 C CA . VAL A 1 102 ? -9.635 -21.723 -18.167 1.00 64.38 102 VAL A CA 1
ATOM 781 C C . VAL A 1 102 ? -10.603 -22.275 -17.121 1.00 64.38 102 VAL A C 1
ATOM 783 O O . VAL A 1 102 ? -10.569 -23.475 -16.846 1.00 64.38 102 VAL A O 1
ATOM 786 N N . MET A 1 103 ? -11.473 -21.430 -16.576 1.00 57.50 103 MET A N 1
ATOM 787 C CA . MET A 1 103 ? -12.409 -21.752 -15.502 1.00 57.50 103 MET A CA 1
ATOM 788 C C . MET A 1 103 ? -13.829 -21.908 -16.051 1.00 57.50 103 MET A C 1
ATOM 790 O O . MET A 1 103 ? -14.232 -21.191 -16.960 1.00 57.50 103 MET A O 1
ATOM 794 N N . ASP A 1 104 ? -14.584 -22.875 -15.539 1.00 60.09 104 ASP A N 1
ATOM 795 C CA . ASP A 1 104 ? -16.013 -23.007 -15.834 1.00 60.09 104 ASP A CA 1
ATOM 796 C C . ASP A 1 104 ? -16.874 -22.067 -14.960 1.00 60.09 104 ASP A C 1
ATOM 798 O O . ASP A 1 104 ? -16.368 -21.371 -14.079 1.00 60.09 104 ASP A O 1
ATOM 802 N N . ASP A 1 105 ? -18.197 -22.056 -15.171 1.00 55.94 105 ASP A N 1
ATOM 803 C CA . ASP A 1 105 ? -19.146 -21.219 -14.407 1.00 55.94 105 ASP A CA 1
ATOM 804 C C . ASP A 1 105 ? -19.155 -21.511 -12.891 1.00 55.94 105 ASP A C 1
ATOM 806 O O . ASP A 1 105 ? -19.725 -20.747 -12.110 1.00 55.94 105 ASP A O 1
ATOM 810 N N . ARG A 1 106 ? -18.558 -22.630 -12.461 1.0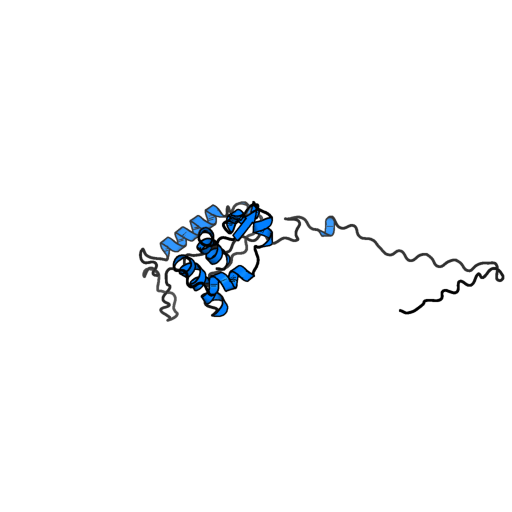0 50.19 106 ARG A N 1
ATOM 811 C CA . ARG A 1 106 ? -18.426 -23.027 -11.051 1.00 50.19 106 ARG A CA 1
ATOM 812 C C . ARG A 1 106 ? -17.073 -22.615 -10.471 1.00 50.19 106 ARG A C 1
ATOM 814 O O . ARG A 1 106 ? -16.861 -22.792 -9.274 1.00 50.19 106 ARG A O 1
ATOM 821 N N . GLY A 1 107 ? -16.193 -22.047 -11.296 1.00 49.06 107 GLY A N 1
ATOM 822 C CA . GLY A 1 107 ? -14.842 -21.661 -10.924 1.00 49.06 107 GLY A CA 1
ATOM 823 C C . GLY A 1 107 ? -13.876 -22.841 -10.818 1.00 49.06 107 GLY A C 1
ATOM 824 O O . GLY A 1 107 ? -12.850 -22.716 -10.156 1.00 49.06 107 GLY A O 1
ATOM 825 N N . GLU A 1 108 ? -14.204 -23.967 -11.456 1.00 50.59 108 GLU A N 1
ATOM 826 C CA . GLU A 1 108 ? -13.355 -25.153 -11.555 1.00 50.59 108 GLU A CA 1
ATOM 827 C C . GLU A 1 108 ? -12.582 -25.145 -12.886 1.00 50.59 108 GLU A C 1
ATOM 829 O O . GLU A 1 108 ? -13.087 -24.644 -13.899 1.00 50.59 108 GLU A O 1
ATOM 834 N N . PRO A 1 109 ? -11.368 -25.722 -12.946 1.00 53.53 109 PRO A N 1
ATOM 835 C CA . PRO A 1 109 ? -10.615 -25.815 -14.188 1.00 53.53 109 PRO A CA 1
ATOM 836 C C . PRO A 1 109 ? -11.387 -26.653 -15.213 1.00 53.53 109 PRO A C 1
ATOM 838 O O . PRO A 1 109 ? -11.659 -27.840 -15.015 1.00 53.53 109 PRO A O 1
ATOM 841 N N . SER A 1 110 ? -11.711 -26.038 -16.351 1.00 53.34 110 SER A N 1
ATOM 842 C CA . SER A 1 110 ? -12.482 -26.667 -17.418 1.00 53.34 110 SER A CA 1
ATOM 843 C C . SER A 1 110 ? -11.806 -27.966 -17.902 1.00 53.34 110 SER A C 1
ATOM 845 O O . SER A 1 110 ? -10.632 -27.950 -18.289 1.00 53.34 110 SER A O 1
ATOM 847 N N . PRO A 1 111 ? -12.529 -29.101 -18.009 1.00 43.91 111 PRO A N 1
ATOM 848 C CA . PRO A 1 111 ? -11.951 -30.414 -18.335 1.00 43.91 111 PRO A CA 1
ATOM 849 C C . PRO A 1 111 ? -11.350 -30.529 -19.754 1.00 43.91 111 PRO A C 1
ATOM 851 O O . PRO A 1 111 ? -10.809 -31.570 -20.123 1.00 43.91 111 PRO A O 1
ATOM 854 N N . LYS A 1 112 ? -11.401 -29.474 -20.579 1.00 44.62 112 LYS A N 1
ATOM 855 C CA . LYS A 1 112 ? -11.009 -29.509 -22.000 1.00 44.62 112 LYS A CA 1
ATOM 856 C C . LYS A 1 112 ? -9.501 -29.419 -22.290 1.00 44.62 112 LYS A C 1
ATOM 858 O O . LYS A 1 112 ? -9.137 -29.498 -23.461 1.00 44.62 112 LYS A O 1
ATOM 863 N N . LYS A 1 113 ? -8.605 -29.314 -21.297 1.00 44.28 113 LYS A N 1
ATOM 864 C CA . LYS A 1 113 ? -7.135 -29.349 -21.523 1.00 44.28 113 LYS A CA 1
ATOM 865 C C . LYS A 1 113 ? -6.331 -30.116 -20.459 1.00 44.28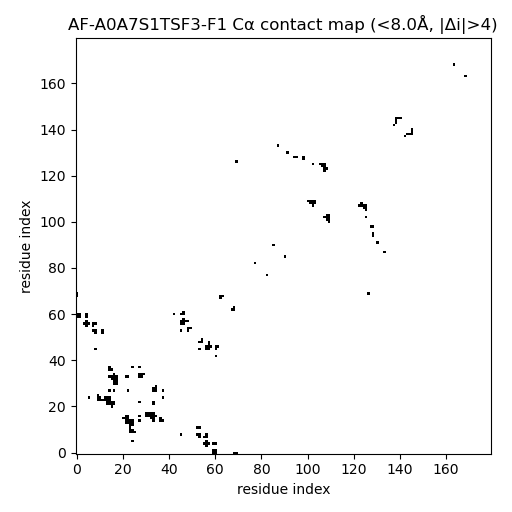 113 LYS A C 1
ATOM 867 O O . LYS A 1 113 ? -5.170 -29.805 -20.212 1.00 44.28 113 LYS A O 1
ATOM 872 N N . GLN A 1 114 ? -6.883 -31.186 -19.887 1.00 42.00 114 GLN A N 1
ATOM 873 C CA . GLN A 1 114 ? -6.098 -32.153 -19.102 1.00 42.00 114 GLN A CA 1
ATOM 874 C C . GLN A 1 114 ? -5.296 -33.102 -20.012 1.00 42.00 114 GLN A C 1
ATOM 876 O O . GLN A 1 114 ? -5.586 -34.289 -20.073 1.00 42.00 114 GLN A O 1
ATOM 881 N N . ARG A 1 115 ? -4.292 -32.611 -20.752 1.00 36.03 115 ARG A N 1
ATOM 882 C CA . ARG A 1 115 ? -3.234 -33.471 -21.330 1.00 36.03 115 ARG A CA 1
ATOM 883 C C . ARG A 1 115 ? -1.896 -32.739 -21.424 1.00 36.03 115 ARG A C 1
ATOM 885 O O . ARG A 1 115 ? -1.370 -32.550 -22.512 1.00 36.03 115 ARG A O 1
ATOM 892 N N . LEU A 1 116 ? -1.326 -32.378 -20.280 1.00 35.69 116 LEU A N 1
ATOM 893 C CA . LEU A 1 116 ? 0.125 -32.305 -20.104 1.00 35.69 116 LEU A CA 1
ATOM 894 C C . LEU A 1 116 ? 0.437 -33.045 -18.797 1.00 35.69 116 LEU A C 1
ATOM 896 O O . LEU A 1 116 ? -0.153 -32.768 -17.759 1.00 35.69 116 LEU A 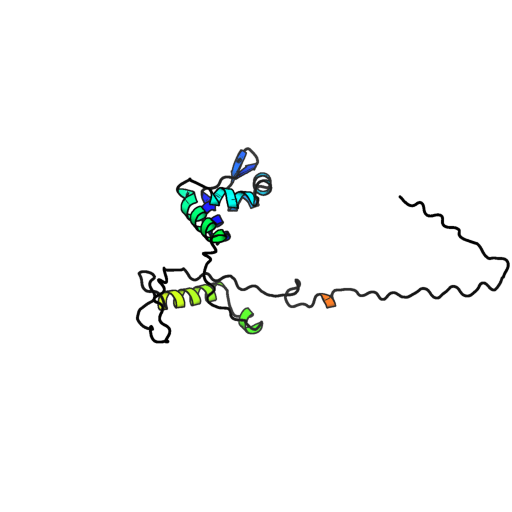O 1
ATOM 900 N N . ASN A 1 117 ? 1.255 -34.088 -18.917 1.00 35.88 117 ASN A N 1
ATOM 901 C CA . ASN A 1 117 ? 1.465 -35.130 -17.916 1.00 35.88 117 ASN A CA 1
ATOM 902 C C . ASN A 1 117 ? 2.011 -34.586 -16.588 1.00 35.88 117 ASN A C 1
ATOM 904 O O . ASN A 1 117 ? 3.040 -33.917 -16.571 1.00 35.88 117 ASN A O 1
ATOM 908 N N . GLY A 1 118 ? 1.374 -34.977 -15.484 1.00 32.28 118 GLY A N 1
ATOM 909 C CA . GLY A 1 118 ? 1.852 -34.749 -14.122 1.00 32.28 118 GLY A CA 1
ATOM 910 C C . GLY A 1 118 ? 0.704 -34.891 -13.133 1.00 32.28 118 GLY A C 1
ATOM 911 O O . GLY A 1 118 ? -0.024 -33.937 -12.896 1.00 32.28 118 GLY A O 1
ATOM 912 N N . GLY A 1 119 ? 0.494 -36.107 -12.624 1.00 31.47 119 GLY A N 1
ATOM 913 C CA . GLY A 1 119 ? -0.604 -36.440 -11.718 1.00 31.47 119 GLY A CA 1
ATOM 914 C C . GLY A 1 119 ? -0.605 -35.577 -10.457 1.00 31.47 119 GLY A C 1
ATOM 915 O O . GLY A 1 119 ? 0.332 -35.611 -9.666 1.00 31.47 119 GLY A O 1
ATOM 916 N N . GLY A 1 120 ? -1.691 -34.837 -10.284 1.00 30.84 120 GLY A N 1
ATOM 917 C CA . GLY A 1 120 ? -2.001 -34.050 -9.103 1.00 30.84 120 GLY A CA 1
ATOM 918 C C . GLY A 1 120 ? -3.289 -33.296 -9.378 1.00 30.84 120 GLY A C 1
ATOM 919 O O . GLY A 1 120 ? -3.257 -32.219 -9.965 1.00 30.84 120 GLY A O 1
ATOM 920 N N . ALA A 1 121 ? -4.427 -33.896 -9.025 1.00 33.28 121 ALA A N 1
ATOM 921 C CA . ALA A 1 121 ? -5.709 -33.205 -8.995 1.00 33.28 121 ALA A CA 1
ATOM 922 C C . ALA A 1 121 ? -5.631 -32.140 -7.895 1.00 33.28 121 ALA A C 1
ATOM 924 O O . ALA A 1 121 ? -5.943 -32.400 -6.738 1.00 33.28 121 ALA A O 1
ATOM 925 N N . ALA A 1 122 ? -5.094 -30.973 -8.235 1.00 36.78 122 ALA A N 1
ATOM 926 C CA . ALA A 1 122 ? -5.166 -29.815 -7.374 1.00 36.78 122 ALA A CA 1
ATOM 927 C C . ALA A 1 122 ? -6.569 -29.237 -7.548 1.00 36.78 122 ALA A C 1
ATOM 929 O O . ALA A 1 122 ? -6.894 -28.769 -8.638 1.00 36.78 122 ALA A O 1
ATOM 930 N N . GLU A 1 123 ? -7.378 -29.301 -6.487 1.00 34.97 123 GLU A N 1
ATOM 931 C CA . GLU A 1 123 ? -8.517 -28.407 -6.270 1.00 34.97 123 GLU A CA 1
ATOM 932 C C . GLU A 1 123 ? -8.028 -26.977 -6.520 1.00 34.97 123 GLU A C 1
ATOM 934 O O . GLU A 1 123 ? -7.395 -26.340 -5.674 1.00 34.97 123 GLU A O 1
ATOM 939 N N . ALA A 1 124 ? -8.230 -26.501 -7.741 1.00 40.00 124 ALA A N 1
ATOM 940 C CA . ALA A 1 124 ? -8.043 -25.115 -8.093 1.00 40.00 124 ALA A CA 1
ATOM 941 C C . ALA A 1 124 ? -9.380 -24.453 -7.793 1.00 40.00 124 ALA A C 1
ATOM 943 O O . ALA A 1 124 ? -10.163 -24.188 -8.696 1.00 40.00 124 ALA A O 1
ATOM 944 N N . ALA A 1 125 ? -9.649 -24.248 -6.499 1.00 38.06 125 ALA A N 1
ATOM 945 C CA . ALA A 1 125 ? -10.692 -23.327 -6.081 1.00 38.06 125 ALA A CA 1
ATOM 946 C C . ALA A 1 125 ? -10.477 -22.018 -6.844 1.00 38.06 125 ALA A C 1
ATOM 948 O O . ALA A 1 125 ? -9.326 -21.607 -6.990 1.00 38.06 125 ALA A O 1
ATOM 949 N N . ALA A 1 126 ? -11.571 -21.434 -7.332 1.00 40.78 126 ALA A N 1
ATOM 950 C CA . ALA A 1 126 ? -11.675 -20.211 -8.121 1.00 40.78 126 ALA A CA 1
ATOM 951 C C . ALA A 1 126 ? -10.831 -19.044 -7.570 1.00 40.78 126 ALA A C 1
ATOM 953 O O . ALA A 1 126 ? -11.349 -18.087 -6.994 1.00 40.78 126 ALA A O 1
ATOM 954 N N . GLU A 1 127 ? -9.511 -19.117 -7.702 1.00 49.75 127 GLU A N 1
ATOM 955 C CA . GLU A 1 127 ? -8.622 -18.027 -7.362 1.00 49.75 127 GLU A CA 1
ATOM 956 C C . GLU A 1 127 ? -8.723 -17.052 -8.529 1.00 49.75 127 GLU A C 1
ATOM 958 O O . GLU A 1 127 ? -8.235 -17.294 -9.635 1.00 49.75 127 GLU A O 1
ATOM 963 N N . GLU A 1 128 ? -9.451 -15.963 -8.289 1.00 54.97 128 GLU A N 1
ATOM 964 C CA . GLU A 1 128 ? -9.486 -14.802 -9.164 1.00 54.97 128 GLU A CA 1
ATOM 965 C C . GLU A 1 128 ? -8.038 -14.434 -9.525 1.00 54.97 128 GLU A C 1
ATOM 967 O O . GLU A 1 128 ? -7.198 -14.237 -8.645 1.00 54.97 128 GLU A O 1
ATOM 972 N N . PHE A 1 129 ? -7.698 -14.394 -10.818 1.00 58.34 129 PHE A N 1
ATOM 973 C CA . PHE A 1 129 ? -6.342 -14.025 -11.214 1.00 58.34 129 PHE A CA 1
ATOM 974 C C . PHE A 1 129 ? -6.116 -12.554 -10.888 1.00 58.34 129 PHE A C 1
ATOM 976 O O . PHE A 1 129 ? -6.701 -11.656 -11.498 1.00 58.34 129 PHE A O 1
ATOM 983 N N . ILE A 1 130 ? -5.209 -12.306 -9.954 1.00 62.56 130 ILE A N 1
ATOM 984 C CA . ILE A 1 130 ? -4.855 -10.956 -9.541 1.00 62.56 130 ILE A CA 1
ATOM 985 C C . ILE A 1 130 ? -3.630 -10.520 -10.338 1.00 62.56 130 ILE A C 1
ATOM 987 O O . ILE A 1 130 ? -2.535 -11.062 -10.184 1.00 62.56 130 ILE A O 1
ATOM 991 N N . LEU A 1 131 ? -3.798 -9.501 -11.183 1.00 61.72 131 LEU A N 1
ATOM 992 C CA . LEU A 1 131 ? -2.659 -8.806 -11.775 1.00 61.72 131 LEU A CA 1
ATOM 993 C C . LEU A 1 131 ? -1.941 -8.019 -10.673 1.00 61.72 131 LEU A C 1
ATOM 995 O O . LEU A 1 131 ? -2.381 -6.934 -10.287 1.00 61.72 131 LEU A O 1
ATOM 999 N N . VAL A 1 132 ? -0.798 -8.526 -10.215 1.00 60.19 132 VAL A N 1
ATOM 1000 C CA . VAL A 1 132 ? 0.096 -7.813 -9.291 1.00 60.19 132 VAL A CA 1
ATOM 1001 C C . VAL A 1 132 ? 0.931 -6.784 -10.075 1.00 60.19 132 VAL A C 1
ATOM 1003 O O . VAL A 1 132 ? 2.143 -6.887 -10.193 1.00 60.19 132 VAL A O 1
ATOM 1006 N N . GLY A 1 133 ? 0.251 -5.779 -10.636 1.00 62.59 133 GLY A N 1
ATOM 1007 C CA . GLY A 1 133 ? 0.839 -4.559 -11.200 1.00 62.59 133 GLY A CA 1
ATOM 1008 C C . GLY A 1 133 ? 1.684 -4.698 -12.478 1.00 62.59 133 GLY A C 1
ATOM 1009 O O . GLY A 1 133 ? 2.064 -5.773 -12.918 1.00 62.59 133 GLY A O 1
ATOM 1010 N N . MET A 1 134 ? 1.987 -3.547 -13.085 1.00 68.88 134 MET A N 1
ATOM 1011 C CA . MET A 1 134 ? 3.035 -3.382 -14.101 1.00 68.88 134 MET A CA 1
ATOM 1012 C C . MET A 1 134 ? 4.075 -2.404 -13.536 1.00 68.88 134 MET A C 1
ATOM 1014 O O . MET A 1 134 ? 4.009 -1.206 -13.835 1.00 68.88 134 MET A O 1
ATOM 1018 N N . PRO A 1 135 ? 4.976 -2.845 -12.639 1.00 70.62 135 PRO A N 1
ATOM 1019 C CA . PRO A 1 135 ? 5.935 -1.939 -12.023 1.00 70.62 135 PRO A CA 1
ATOM 1020 C C . PRO A 1 135 ? 6.910 -1.413 -13.082 1.00 70.62 135 PRO A C 1
ATOM 1022 O O . PRO A 1 135 ? 7.628 -2.175 -13.728 1.00 70.62 135 PRO A O 1
ATOM 1025 N N . LYS A 1 136 ? 6.963 -0.088 -13.265 1.00 77.94 136 LYS A N 1
ATOM 1026 C CA . LYS A 1 136 ? 7.978 0.534 -14.123 1.00 77.94 136 LYS A CA 1
ATOM 1027 C C . LYS A 1 136 ? 9.302 0.598 -13.363 1.00 77.94 136 LYS A C 1
ATOM 1029 O O . LYS A 1 136 ? 9.542 1.553 -12.625 1.00 77.94 136 LYS A O 1
ATOM 1034 N N . ILE A 1 137 ? 10.160 -0.399 -13.561 1.00 82.00 137 ILE A N 1
ATOM 1035 C CA . ILE A 1 137 ? 11.509 -0.434 -12.980 1.00 82.00 137 ILE A CA 1
ATOM 1036 C C . ILE A 1 137 ? 12.333 0.718 -13.569 1.00 82.00 137 ILE A C 1
ATOM 1038 O O . ILE A 1 137 ? 12.480 0.827 -14.785 1.00 82.00 137 ILE A O 1
ATOM 1042 N N . ASN A 1 138 ? 12.824 1.616 -12.714 1.00 87.25 138 ASN A N 1
ATOM 1043 C CA . ASN A 1 138 ? 13.657 2.748 -13.110 1.00 87.25 138 ASN A CA 1
ATOM 1044 C C . ASN A 1 138 ? 14.524 3.256 -11.945 1.00 87.25 138 ASN A C 1
ATOM 1046 O O . ASN A 1 138 ? 14.301 2.884 -10.798 1.00 87.25 138 ASN A O 1
ATOM 1050 N N . TYR A 1 139 ? 15.474 4.148 -12.233 1.00 90.88 139 TYR A N 1
ATOM 1051 C CA . TYR A 1 139 ? 16.408 4.720 -11.250 1.00 90.88 139 TYR A CA 1
ATOM 1052 C C . TYR A 1 139 ? 15.864 5.961 -10.511 1.00 90.88 139 TYR A C 1
ATOM 1054 O O . TYR A 1 139 ? 16.611 6.878 -10.180 1.00 90.88 139 TYR A O 1
ATOM 1062 N N . GLY A 1 140 ? 14.548 6.056 -10.313 1.00 89.06 140 GLY A N 1
ATOM 1063 C CA . GLY A 1 140 ? 13.892 7.206 -9.672 1.00 89.06 140 GLY A CA 1
ATOM 1064 C C . GLY A 1 140 ? 13.705 8.429 -10.579 1.00 89.06 140 GLY A C 1
ATOM 1065 O O . GLY A 1 140 ? 13.051 9.392 -10.188 1.00 89.06 140 GLY A O 1
ATOM 1066 N N . MET A 1 141 ? 14.221 8.392 -11.813 1.00 90.81 141 MET A N 1
ATOM 1067 C CA . MET A 1 141 ? 14.113 9.479 -12.796 1.00 90.81 141 MET A CA 1
ATOM 1068 C C . MET A 1 141 ? 13.434 9.053 -14.105 1.00 90.81 141 MET A C 1
ATOM 1070 O O . MET A 1 141 ? 13.747 9.572 -15.181 1.00 90.81 141 MET A O 1
ATOM 1074 N N . LYS A 1 142 ? 12.457 8.136 -14.026 1.00 87.38 142 LYS A N 1
ATOM 1075 C CA . LYS A 1 142 ? 11.816 7.532 -15.210 1.00 87.38 142 LYS A CA 1
ATOM 1076 C C . LYS A 1 142 ? 12.912 6.965 -16.129 1.00 87.38 142 LYS A C 1
ATOM 1078 O O . LYS A 1 142 ? 13.783 6.251 -15.662 1.00 87.38 142 LYS A O 1
ATOM 1083 N N . ASP A 1 143 ? 12.910 7.309 -17.410 1.00 86.62 143 ASP A N 1
ATOM 1084 C CA . ASP A 1 143 ? 13.857 6.761 -18.387 1.00 86.62 143 ASP A CA 1
ATOM 1085 C C . ASP A 1 143 ? 15.198 7.529 -18.432 1.00 86.62 143 ASP A C 1
ATOM 1087 O O . ASP A 1 143 ? 16.027 7.284 -19.306 1.00 86.62 143 ASP A O 1
ATOM 1091 N N . LYS A 1 144 ? 15.418 8.491 -17.520 1.00 88.50 144 LYS A N 1
ATOM 1092 C CA . LYS A 1 144 ? 16.656 9.281 -17.447 1.00 88.50 144 LYS A CA 1
ATOM 1093 C C . LYS A 1 144 ? 17.660 8.647 -16.488 1.00 88.50 144 LYS A C 1
ATOM 1095 O O . LYS A 1 144 ? 17.295 8.148 -15.429 1.00 88.50 144 LYS A O 1
ATOM 1100 N N . ASP A 1 145 ? 18.932 8.757 -16.848 1.00 91.62 145 ASP A N 1
ATOM 1101 C CA . ASP A 1 145 ? 20.057 8.365 -16.002 1.00 91.62 145 ASP A CA 1
ATOM 1102 C C . ASP A 1 145 ? 20.337 9.455 -14.943 1.00 91.62 145 ASP A C 1
ATOM 1104 O O . ASP A 1 145 ? 20.678 10.584 -15.324 1.00 91.62 145 ASP A O 1
ATOM 1108 N N . PRO A 1 146 ? 20.198 9.158 -13.635 1.00 94.62 146 PRO A N 1
ATOM 1109 C CA . PRO A 1 146 ? 20.416 10.135 -12.570 1.00 94.62 146 PRO A CA 1
ATOM 1110 C C . PRO A 1 146 ? 21.875 10.592 -12.447 1.00 94.62 146 PRO A C 1
ATOM 1112 O O . PRO A 1 146 ? 22.134 11.696 -11.963 1.00 94.62 146 PRO A O 1
ATOM 1115 N N . VAL A 1 147 ? 22.846 9.811 -12.935 1.00 92.69 147 VAL A N 1
ATOM 1116 C CA . VAL A 1 147 ? 24.261 10.213 -12.907 1.00 92.69 147 VAL A CA 1
ATOM 1117 C C . VAL A 1 147 ? 24.477 11.464 -13.762 1.00 92.69 147 VAL A C 1
ATOM 1119 O O . VAL A 1 147 ? 25.264 12.333 -13.401 1.00 92.69 147 VAL A O 1
ATOM 1122 N N . LYS A 1 148 ? 23.704 11.632 -14.843 1.00 91.94 148 LYS A N 1
ATOM 1123 C CA . LYS A 1 148 ? 23.820 12.788 -15.749 1.00 91.94 148 LYS A CA 1
ATOM 1124 C C . LYS A 1 148 ? 23.388 14.117 -15.131 1.00 91.94 148 LYS A C 1
ATOM 1126 O O . LYS A 1 148 ? 23.770 15.161 -15.647 1.00 91.94 148 LYS A O 1
ATOM 1131 N N . VAL A 1 149 ? 22.581 14.095 -14.069 1.00 91.94 149 VAL A N 1
ATOM 1132 C CA . VAL A 1 149 ? 22.188 15.308 -13.326 1.00 91.94 149 VAL A CA 1
ATOM 1133 C C . VAL A 1 149 ? 23.015 15.513 -12.057 1.00 91.94 149 VAL A C 1
ATOM 1135 O O . VAL A 1 149 ? 22.805 16.486 -11.336 1.00 91.94 149 VAL A O 1
ATOM 1138 N N . THR A 1 150 ? 23.959 14.613 -11.783 1.00 90.94 150 THR A N 1
ATOM 1139 C CA . THR A 1 150 ? 24.858 14.709 -10.635 1.00 90.94 150 THR A CA 1
ATOM 1140 C C . THR A 1 150 ? 26.070 15.558 -11.014 1.00 90.94 150 THR A C 1
ATOM 1142 O O . THR A 1 150 ? 26.680 15.342 -12.058 1.00 90.94 150 THR A O 1
ATOM 1145 N N . GLN A 1 151 ? 26.435 16.526 -10.171 1.00 87.94 151 GLN A N 1
ATOM 1146 C CA . GLN A 1 151 ? 27.657 17.315 -10.352 1.00 87.94 151 GLN A CA 1
ATOM 1147 C C . GLN A 1 151 ? 28.823 16.621 -9.636 1.00 87.94 151 GLN A C 1
ATOM 1149 O O . GLN A 1 151 ? 28.823 16.573 -8.403 1.00 87.94 151 GLN A O 1
ATOM 1154 N N . PRO A 1 152 ? 29.812 16.066 -10.362 1.00 87.44 152 PRO A N 1
ATOM 1155 C CA . PRO A 1 152 ? 30.993 15.514 -9.722 1.00 87.44 152 PRO A CA 1
ATOM 1156 C C . PRO A 1 152 ? 31.900 16.645 -9.229 1.00 87.44 152 PRO A C 1
ATOM 1158 O O . PRO A 1 152 ? 31.995 17.705 -9.848 1.00 87.44 152 PRO A O 1
ATOM 1161 N N . TYR A 1 153 ? 32.628 16.387 -8.148 1.00 83.88 153 TYR A N 1
ATOM 1162 C CA . TYR A 1 153 ? 33.767 17.201 -7.746 1.00 83.88 153 TYR A CA 1
ATOM 1163 C C . TYR A 1 153 ? 35.008 16.314 -7.684 1.00 83.88 153 TYR A C 1
ATOM 1165 O O . TYR A 1 153 ? 34.948 15.162 -7.257 1.00 83.88 153 TYR A O 1
ATOM 1173 N N . SER A 1 154 ? 36.146 16.851 -8.114 1.00 81.44 154 SER A N 1
ATOM 1174 C CA . SER A 1 154 ? 37.450 16.228 -7.910 1.00 81.44 154 SER A CA 1
ATOM 1175 C C . SER A 1 154 ? 38.154 16.946 -6.769 1.00 81.44 154 SER A C 1
ATOM 1177 O O . SER A 1 154 ? 38.273 18.174 -6.786 1.00 81.44 154 SER A O 1
ATOM 1179 N N . TYR A 1 155 ? 38.642 16.194 -5.785 1.00 82.31 155 TYR A N 1
ATOM 1180 C CA . TYR A 1 155 ? 39.529 16.757 -4.775 1.00 82.31 155 TYR A CA 1
ATOM 1181 C C . TYR A 1 155 ? 40.808 17.253 -5.455 1.00 82.31 155 TYR A C 1
ATOM 1183 O O . TYR A 1 155 ? 41.536 16.463 -6.053 1.00 82.31 155 TYR A O 1
ATOM 1191 N N . ASN A 1 156 ? 41.064 18.560 -5.374 1.00 76.69 156 ASN A N 1
ATOM 1192 C CA . ASN A 1 156 ? 42.316 19.152 -5.819 1.00 76.69 156 ASN A CA 1
ATOM 1193 C C . ASN A 1 156 ? 43.159 19.414 -4.560 1.00 76.69 156 ASN A C 1
ATOM 1195 O O . ASN A 1 156 ? 42.831 20.347 -3.814 1.00 76.69 156 ASN A O 1
ATOM 1199 N N . PRO A 1 157 ? 44.173 18.582 -4.245 1.00 72.69 157 PRO A N 1
ATOM 1200 C CA . PRO A 1 157 ? 45.039 18.845 -3.103 1.00 72.69 157 PRO A CA 1
ATOM 1201 C C . PRO A 1 157 ? 45.653 20.235 -3.266 1.00 72.69 157 PRO A C 1
ATOM 1203 O O . PRO A 1 157 ? 46.133 20.588 -4.346 1.00 72.69 157 PRO A O 1
ATOM 1206 N N . ARG A 1 158 ? 45.603 21.056 -2.208 1.00 69.94 158 ARG A N 1
ATOM 1207 C CA . ARG A 1 158 ? 46.289 22.353 -2.233 1.00 69.94 158 ARG A CA 1
ATOM 1208 C C . ARG A 1 158 ? 47.772 22.086 -2.513 1.00 69.94 158 ARG A C 1
ATOM 1210 O O . ARG A 1 158 ? 48.324 21.205 -1.854 1.00 69.94 158 ARG A O 1
ATOM 1217 N N . PRO A 1 159 ? 48.412 22.815 -3.445 1.00 69.56 159 PRO A N 1
ATOM 1218 C CA . PRO A 1 159 ? 49.855 22.716 -3.603 1.00 69.56 159 PRO A CA 1
ATOM 1219 C C . PRO A 1 159 ? 50.505 23.001 -2.249 1.00 69.56 159 PRO A C 1
ATOM 1221 O O . PRO A 1 159 ? 50.093 23.938 -1.555 1.00 69.56 159 PRO A O 1
ATOM 1224 N N . GLU A 1 160 ? 51.468 22.164 -1.857 1.00 68.50 160 GLU A N 1
ATOM 1225 C CA . GLU A 1 160 ? 52.209 22.370 -0.616 1.00 68.50 160 GLU A CA 1
ATOM 1226 C C . GLU A 1 160 ? 52.770 23.799 -0.604 1.00 68.50 160 GLU A C 1
ATOM 1228 O O . GLU A 1 160 ? 53.258 24.280 -1.639 1.00 68.50 160 GLU A O 1
ATOM 1233 N N . PRO A 1 161 ? 52.653 24.526 0.522 1.00 68.25 161 PRO A N 1
ATOM 1234 C CA . PRO A 1 161 ? 53.236 25.851 0.617 1.00 68.25 161 PRO A CA 1
ATOM 1235 C C . PRO A 1 161 ? 54.728 25.731 0.307 1.00 68.25 161 PRO A C 1
ATOM 1237 O O . PRO A 1 161 ? 55.430 24.923 0.914 1.00 68.25 161 PRO A O 1
ATOM 1240 N N . LYS A 1 162 ? 55.209 26.514 -0.668 1.00 63.69 162 LYS A N 1
ATOM 1241 C CA . LYS A 1 162 ? 56.642 26.568 -0.972 1.00 63.69 162 LYS A CA 1
ATOM 1242 C C . LYS A 1 162 ? 57.391 26.889 0.328 1.00 63.69 162 LYS A C 1
ATOM 1244 O O . LYS A 1 162 ? 56.915 27.757 1.067 1.00 63.69 162 LYS A O 1
ATOM 1249 N N . PRO A 1 163 ? 58.524 26.220 0.610 1.00 65.69 163 PRO A N 1
ATOM 1250 C CA . PRO A 1 163 ? 59.285 26.478 1.822 1.00 65.69 163 PRO A CA 1
ATOM 125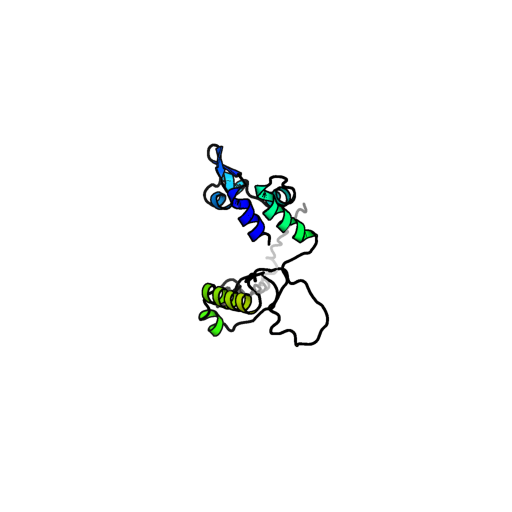1 C C . PRO A 1 163 ? 59.596 27.971 1.913 1.00 65.69 163 PRO A C 1
ATOM 1253 O O . PRO A 1 163 ? 59.999 28.599 0.929 1.00 65.69 163 PRO A O 1
ATOM 1256 N N . ASN A 1 164 ? 59.327 28.542 3.084 1.00 63.00 164 ASN A N 1
ATOM 1257 C CA . ASN A 1 164 ? 59.533 29.955 3.337 1.00 63.00 164 ASN A CA 1
ATOM 1258 C C . ASN A 1 164 ? 61.031 30.273 3.167 1.00 63.00 164 ASN A C 1
ATOM 1260 O O . ASN A 1 164 ? 61.852 29.652 3.841 1.00 63.00 164 ASN A O 1
ATOM 1264 N N . PRO A 1 165 ? 61.421 31.211 2.285 1.00 64.50 165 PRO A N 1
ATOM 1265 C CA . PRO A 1 165 ? 62.830 31.530 2.059 1.00 64.50 165 PRO A CA 1
ATOM 1266 C C . PRO A 1 165 ? 63.499 32.209 3.264 1.00 64.50 165 PRO A C 1
ATOM 1268 O O . PRO A 1 165 ? 64.709 32.418 3.242 1.00 64.50 165 PRO A O 1
ATOM 1271 N N . ASN A 1 166 ? 62.736 32.573 4.301 1.00 63.94 166 ASN A N 1
ATOM 1272 C CA . ASN A 1 166 ? 63.255 33.202 5.505 1.00 63.94 166 ASN A CA 1
ATOM 1273 C C . ASN A 1 166 ? 63.196 32.238 6.713 1.00 63.94 166 ASN A C 1
ATOM 1275 O O . ASN A 1 166 ? 62.117 32.074 7.296 1.00 63.94 166 ASN A O 1
ATOM 1279 N N . PRO A 1 167 ? 64.336 31.654 7.141 1.00 59.16 167 PRO A N 1
ATOM 1280 C CA . PRO A 1 167 ? 64.396 30.647 8.208 1.00 59.16 167 PRO A CA 1
ATOM 1281 C C . PRO A 1 167 ? 64.015 31.174 9.605 1.00 59.16 167 PRO A C 1
ATOM 1283 O O . PRO A 1 167 ? 63.906 30.393 10.540 1.00 59.16 167 PRO A O 1
ATOM 1286 N N . ASN A 1 168 ? 63.787 32.486 9.760 1.00 60.09 168 ASN A N 1
ATOM 1287 C CA . ASN A 1 168 ? 63.415 33.118 11.032 1.00 60.09 168 ASN A CA 1
ATOM 1288 C C . ASN A 1 168 ? 61.931 33.521 11.126 1.00 60.09 168 ASN A C 1
ATOM 1290 O O . ASN A 1 168 ? 61.564 34.289 12.011 1.00 60.09 168 ASN A O 1
ATOM 1294 N N . SER A 1 169 ? 61.072 33.055 10.215 1.00 56.38 169 SER A N 1
ATOM 1295 C CA . SER A 1 169 ? 59.641 33.423 10.203 1.00 56.38 169 SER A CA 1
ATOM 1296 C C . SER A 1 169 ? 58.686 32.237 10.346 1.00 56.38 169 SER A C 1
ATOM 1298 O O . SER A 1 169 ? 57.523 32.311 9.947 1.00 56.38 169 SER A O 1
ATOM 1300 N N . ASP A 1 170 ? 59.166 31.154 10.956 1.00 55.56 170 ASP A N 1
ATOM 1301 C CA . ASP A 1 170 ? 58.342 30.002 11.303 1.00 55.56 170 ASP A CA 1
ATOM 1302 C C . ASP A 1 170 ? 57.376 30.365 12.440 1.00 55.56 170 ASP A C 1
ATOM 1304 O O . ASP A 1 170 ? 57.725 30.401 13.620 1.00 55.56 170 ASP A O 1
ATOM 1308 N N . PHE A 1 171 ? 56.123 30.646 12.081 1.00 57.34 171 PHE A N 1
ATOM 1309 C CA . PHE A 1 171 ? 55.027 30.710 13.041 1.00 57.34 171 PHE A CA 1
ATOM 1310 C C . PHE A 1 171 ? 54.533 29.291 13.331 1.00 57.34 171 PHE A C 1
ATOM 1312 O O . PHE A 1 171 ? 53.865 28.663 12.508 1.00 57.34 171 PHE A O 1
ATOM 1319 N N . PHE A 1 172 ? 54.825 28.787 14.528 1.00 54.28 172 PHE A N 1
ATOM 1320 C CA . PHE A 1 172 ? 54.284 27.518 15.007 1.00 54.28 172 PHE A CA 1
ATOM 1321 C C . PHE A 1 172 ? 52.822 27.696 15.434 1.00 54.28 172 PHE A C 1
ATOM 1323 O O . PHE A 1 172 ? 52.522 28.366 16.421 1.00 54.28 172 PHE A O 1
ATOM 1330 N N . SER A 1 173 ? 51.891 27.075 14.706 1.00 47.78 173 SER A N 1
ATOM 1331 C CA . SER A 1 173 ? 50.505 26.935 15.161 1.00 47.78 173 SER A CA 1
ATOM 1332 C C . SER A 1 173 ? 50.384 25.685 16.028 1.00 47.78 173 SER A C 1
ATOM 1334 O O . SER A 1 173 ? 50.372 24.562 15.526 1.00 47.78 173 SER A O 1
ATOM 1336 N N . VAL A 1 174 ? 50.283 25.879 17.342 1.00 50.88 174 VAL A N 1
ATOM 1337 C CA . VAL A 1 174 ? 49.923 24.814 18.284 1.00 50.88 174 VAL A CA 1
ATOM 1338 C C . VAL A 1 174 ? 48.400 24.732 18.342 1.00 50.88 174 VAL A C 1
ATOM 1340 O O . VAL A 1 174 ? 47.735 25.683 18.749 1.00 50.88 174 VAL A O 1
ATOM 1343 N N . ARG A 1 175 ? 47.829 23.596 17.937 1.00 45.00 175 ARG A N 1
ATOM 1344 C CA . ARG A 1 175 ? 46.412 23.286 18.163 1.00 45.00 175 ARG A CA 1
ATOM 1345 C C . ARG A 1 175 ? 46.295 22.261 19.280 1.00 45.00 175 ARG A C 1
ATOM 1347 O O . ARG A 1 175 ? 46.642 21.099 19.094 1.00 45.00 175 ARG A O 1
ATOM 1354 N N . ALA A 1 176 ? 45.778 22.697 20.422 1.00 52.56 176 ALA A N 1
ATOM 1355 C CA . ALA A 1 176 ? 45.310 21.798 21.465 1.00 52.56 176 ALA A CA 1
ATOM 1356 C C . ALA A 1 176 ? 43.877 21.357 21.135 1.00 52.56 176 ALA A C 1
ATOM 1358 O O . ALA A 1 176 ? 43.006 22.192 20.889 1.00 52.56 176 ALA A O 1
ATOM 1359 N N . LEU A 1 177 ? 43.640 20.046 21.115 1.00 52.53 177 LEU A N 1
ATOM 1360 C CA . LEU A 1 177 ? 42.306 19.462 21.019 1.00 52.53 177 LEU A CA 1
ATOM 1361 C C . LEU A 1 177 ? 41.921 18.922 22.395 1.00 52.53 177 LEU A C 1
ATOM 1363 O O . LEU A 1 177 ? 42.620 18.070 22.943 1.00 52.53 177 LEU A O 1
ATOM 1367 N N . LEU A 1 178 ? 40.803 19.402 22.932 1.00 40.59 178 LEU A N 1
ATOM 1368 C CA . LEU A 1 178 ? 40.136 18.759 24.058 1.00 40.59 178 LEU A CA 1
ATOM 1369 C C . LEU A 1 178 ? 39.360 17.553 23.524 1.00 40.59 178 LEU A C 1
ATOM 1371 O O . LEU A 1 178 ? 38.541 17.690 22.614 1.00 40.59 178 LEU A O 1
ATOM 1375 N N . ARG A 1 179 ? 39.654 16.367 24.065 1.00 39.28 179 ARG A N 1
ATOM 1376 C CA . ARG A 1 179 ? 38.777 15.202 23.898 1.00 39.28 179 ARG A CA 1
ATOM 1377 C C . ARG A 1 179 ? 37.528 15.383 24.775 1.00 39.28 179 ARG A C 1
ATOM 1379 O O . ARG A 1 179 ? 37.654 16.029 25.815 1.00 39.28 179 ARG A O 1
ATOM 1386 N N . PRO A 1 180 ? 36.369 14.852 24.345 1.00 55.00 180 PRO A N 1
ATOM 1387 C CA . PRO A 1 180 ? 35.155 14.848 25.156 1.00 55.00 180 PRO A CA 1
ATOM 1388 C C . PRO A 1 180 ? 35.342 14.070 26.460 1.00 55.00 180 PRO A C 1
ATOM 1390 O O . PRO A 1 180 ? 36.148 13.107 26.463 1.00 55.00 180 PRO A O 1
#

InterPro domains:
  IPR050135 Deoxyguanosinetriphosphate triphosphohydrolase-like [PTHR11373] (1-156)

Secondary structure (DSSP, 8-state):
-HHHHHHHHTTT--EE-GGG-EE-GGGGGG-HHHHHH-STTHHHHHHT---GGGHHHHHHHHHTTTT-PPPP----PPPHHHHHH--HHHHHHHHHHHHHHHB-TTSSBPGGG--SS---------------------SSSTTS-GGGG-------PPPPPPPPS-TT------------